Protein AF-A0A367IZU3-F1 (afdb_monomer)

Structure (mmCIF, N/CA/C/O backbone):
data_AF-A0A367IZU3-F1
#
_entry.id   AF-A0A367IZU3-F1
#
loop_
_atom_site.group_PDB
_atom_site.id
_atom_site.type_symbol
_atom_site.label_atom_id
_atom_site.label_alt_id
_atom_site.label_comp_id
_atom_site.label_asym_id
_atom_site.label_entity_id
_atom_site.label_seq_id
_atom_site.pdbx_PDB_ins_code
_atom_site.Cartn_x
_atom_site.Cartn_y
_atom_site.Cartn_z
_atom_site.occupancy
_atom_site.B_iso_or_equiv
_atom_site.auth_seq_id
_atom_site.auth_comp_id
_atom_site.auth_asym_id
_atom_site.auth_atom_id
_atom_site.pdbx_PDB_model_num
ATOM 1 N N . CYS A 1 1 ? 0.702 -9.932 3.580 1.00 97.69 1 CYS A N 1
ATOM 2 C CA . CYS A 1 1 ? 1.436 -9.017 2.672 1.00 97.69 1 CYS A CA 1
ATOM 3 C C . CYS A 1 1 ? 2.549 -9.773 1.962 1.00 97.69 1 CYS A C 1
ATOM 5 O O . CYS A 1 1 ? 3.303 -10.457 2.642 1.00 97.69 1 CYS A O 1
ATOM 7 N N . CYS A 1 2 ? 2.662 -9.664 0.637 1.00 98.38 2 CYS A N 1
ATOM 8 C CA . CYS A 1 2 ? 3.786 -10.222 -0.121 1.00 98.38 2 CYS A CA 1
ATOM 9 C C . CYS A 1 2 ? 4.774 -9.103 -0.460 1.00 98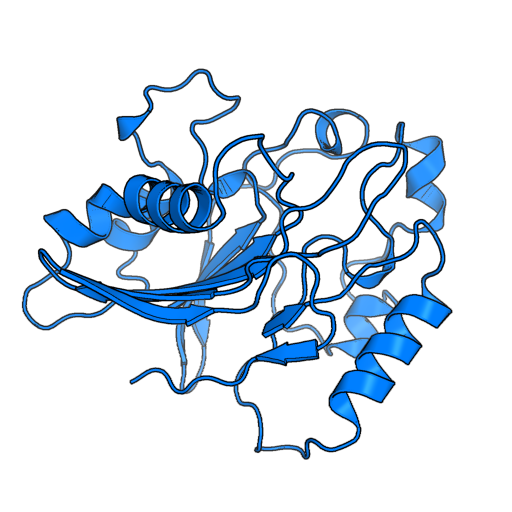.38 2 CYS A C 1
ATOM 11 O O . CYS A 1 2 ? 4.580 -8.361 -1.419 1.00 98.38 2 CYS A O 1
ATOM 13 N N . GLN A 1 3 ? 5.827 -8.964 0.339 1.00 98.75 3 GLN A N 1
ATOM 14 C CA . GLN A 1 3 ? 6.877 -7.980 0.103 1.00 98.75 3 GLN A CA 1
ATOM 15 C C . GLN A 1 3 ? 7.937 -8.577 -0.815 1.00 98.75 3 GLN A C 1
ATOM 17 O O . GLN A 1 3 ? 8.490 -9.634 -0.526 1.00 98.75 3 GLN A O 1
ATOM 22 N N . PHE A 1 4 ? 8.260 -7.884 -1.899 1.00 98.75 4 PHE A N 1
ATOM 23 C CA . PHE A 1 4 ? 9.324 -8.291 -2.810 1.00 98.75 4 PHE A CA 1
ATOM 24 C C . PHE A 1 4 ? 9.913 -7.081 -3.537 1.00 98.75 4 PHE A C 1
ATOM 26 O O . PHE A 1 4 ? 9.506 -5.941 -3.297 1.00 98.75 4 PHE A O 1
ATOM 33 N N . ASP A 1 5 ? 10.899 -7.338 -4.391 1.00 98.38 5 ASP A N 1
ATOM 34 C CA . ASP A 1 5 ? 11.604 -6.349 -5.208 1.00 98.38 5 ASP A CA 1
ATOM 35 C C . ASP A 1 5 ? 11.235 -6.517 -6.696 1.00 98.38 5 ASP A C 1
ATOM 37 O O . ASP A 1 5 ? 11.941 -7.228 -7.423 1.00 98.38 5 ASP A O 1
ATOM 41 N N . PRO A 1 6 ? 10.123 -5.900 -7.156 1.00 98.31 6 PRO A N 1
ATOM 42 C CA . PRO A 1 6 ? 9.749 -5.888 -8.565 1.00 98.31 6 PRO A CA 1
ATOM 43 C C . PRO A 1 6 ? 10.880 -5.367 -9.449 1.00 98.31 6 PRO A C 1
ATOM 45 O O . PRO A 1 6 ? 11.484 -4.331 -9.171 1.00 98.31 6 PRO A O 1
ATOM 48 N N . LYS A 1 7 ? 11.147 -6.034 -10.567 1.00 98.38 7 LYS A N 1
ATOM 49 C CA . LYS A 1 7 ? 12.104 -5.545 -11.563 1.00 98.38 7 LYS A CA 1
ATOM 50 C C . LYS A 1 7 ? 11.387 -4.761 -12.648 1.00 98.38 7 LYS A C 1
ATOM 52 O O . LYS A 1 7 ? 10.451 -5.269 -13.261 1.00 98.38 7 LYS A O 1
ATOM 57 N N . LEU A 1 8 ? 11.842 -3.527 -12.874 1.00 98.25 8 LEU A N 1
ATOM 58 C CA . LEU A 1 8 ? 11.255 -2.601 -13.840 1.00 98.25 8 LEU A CA 1
ATOM 59 C C . LEU A 1 8 ? 11.092 -3.255 -15.220 1.00 98.25 8 LEU A C 1
ATOM 61 O O . LEU A 1 8 ? 12.068 -3.699 -15.823 1.00 98.25 8 LEU A O 1
ATOM 65 N N . GLY A 1 9 ? 9.852 -3.311 -15.699 1.00 97.75 9 GLY A N 1
ATOM 66 C CA . GLY A 1 9 ? 9.450 -3.886 -16.980 1.00 97.75 9 GLY A CA 1
ATOM 67 C C . GLY A 1 9 ? 9.465 -5.417 -17.068 1.00 97.75 9 GLY A C 1
ATOM 68 O O . GLY A 1 9 ? 9.048 -5.966 -18.085 1.00 97.75 9 GLY A O 1
ATOM 69 N N . ALA A 1 10 ? 9.901 -6.134 -16.029 1.00 97.88 10 ALA A N 1
ATOM 70 C CA . ALA A 1 10 ? 10.020 -7.594 -16.041 1.00 97.88 10 ALA A CA 1
ATOM 71 C C . ALA A 1 10 ? 8.723 -8.291 -15.588 1.00 97.88 10 ALA A C 1
ATOM 73 O O . ALA A 1 10 ? 8.740 -9.090 -14.652 1.00 97.88 10 ALA A O 1
ATOM 74 N N . VAL A 1 11 ? 7.602 -7.974 -16.245 1.00 97.25 11 VAL A N 1
ATOM 75 C CA . VAL A 1 11 ? 6.244 -8.372 -15.822 1.00 97.25 11 VAL A CA 1
ATOM 76 C C . VAL A 1 11 ? 6.114 -9.867 -15.556 1.00 97.25 11 VAL A C 1
ATOM 78 O O . VAL A 1 11 ? 5.777 -10.260 -14.441 1.00 97.25 11 VAL A O 1
ATOM 81 N N . GLU A 1 12 ? 6.457 -10.702 -16.535 1.00 97.00 12 GLU A N 1
ATOM 82 C CA . GLU A 1 12 ? 6.337 -12.159 -16.410 1.00 97.00 12 GLU A CA 1
ATOM 83 C C . GLU A 1 12 ? 7.185 -12.712 -15.255 1.00 97.00 12 GLU A C 1
ATOM 85 O O . GLU A 1 12 ? 6.705 -13.517 -14.459 1.00 97.00 12 GLU A O 1
ATOM 90 N N . SER A 1 13 ? 8.424 -12.234 -15.111 1.00 98.12 13 SER A N 1
ATOM 91 C CA . SER A 1 13 ? 9.324 -12.665 -14.035 1.00 98.12 13 SER A CA 1
ATOM 92 C C . SER A 1 13 ? 8.841 -12.218 -12.654 1.00 98.12 13 SER A C 1
ATOM 94 O O . SER A 1 13 ? 8.989 -12.962 -11.687 1.00 98.12 13 SER A O 1
ATOM 96 N N . ASN A 1 14 ? 8.260 -11.021 -12.546 1.00 98.50 14 ASN A N 1
ATOM 97 C CA . ASN A 1 14 ? 7.704 -10.519 -11.290 1.00 98.50 14 ASN A CA 1
ATOM 98 C C . ASN A 1 14 ? 6.466 -11.325 -10.874 1.00 98.50 14 ASN A C 1
ATOM 100 O O . ASN A 1 14 ? 6.337 -11.676 -9.704 1.00 98.50 14 ASN A O 1
ATOM 104 N N . MET A 1 15 ? 5.585 -11.657 -11.824 1.00 97.81 15 MET A N 1
ATOM 105 C CA . MET A 1 15 ? 4.423 -12.516 -11.568 1.00 97.81 15 MET A CA 1
ATOM 106 C C . MET A 1 15 ? 4.855 -13.922 -11.145 1.00 97.81 15 MET A C 1
ATOM 108 O O . MET A 1 15 ? 4.402 -14.413 -10.116 1.00 97.81 15 MET A O 1
ATOM 112 N N . ALA A 1 16 ? 5.806 -14.524 -11.866 1.00 98.00 16 ALA A N 1
ATOM 113 C CA . ALA A 1 16 ? 6.337 -15.844 -11.532 1.00 98.00 16 ALA A CA 1
ATOM 114 C C . ALA A 1 16 ? 6.992 -15.887 -10.140 1.00 98.00 16 ALA A C 1
ATOM 116 O O . ALA A 1 16 ? 6.881 -16.890 -9.438 1.00 98.00 16 ALA A O 1
ATOM 117 N N . LEU A 1 17 ? 7.653 -14.803 -9.717 1.00 98.44 17 LEU A N 1
ATOM 118 C CA . LEU A 1 17 ? 8.194 -14.697 -8.362 1.00 98.44 17 LEU A CA 1
ATOM 119 C C . LEU A 1 17 ? 7.081 -14.703 -7.310 1.00 98.44 17 LEU A C 1
ATOM 121 O O . LEU A 1 17 ? 7.204 -15.396 -6.305 1.00 98.44 17 LEU A O 1
ATOM 125 N N . VAL A 1 18 ? 6.001 -13.949 -7.525 1.00 98.00 18 VAL A N 1
ATOM 126 C CA . VAL A 1 18 ? 4.864 -13.939 -6.594 1.00 98.00 18 VAL A CA 1
ATOM 127 C C . VAL A 1 18 ? 4.184 -15.307 -6.550 1.00 98.00 18 VAL A C 1
ATOM 129 O O . VAL A 1 18 ? 3.886 -15.789 -5.461 1.00 98.00 18 VAL A O 1
ATOM 132 N N . ASP A 1 19 ? 4.020 -15.972 -7.693 1.00 97.06 19 ASP A N 1
ATOM 133 C CA . ASP A 1 19 ? 3.497 -17.340 -7.744 1.00 97.06 19 ASP A CA 1
ATOM 134 C C . ASP A 1 19 ? 4.389 -18.318 -6.953 1.00 97.06 19 ASP A C 1
ATOM 136 O O . ASP A 1 19 ? 3.878 -19.138 -6.190 1.00 97.06 19 ASP A O 1
ATOM 140 N N . ASP A 1 20 ? 5.721 -18.208 -7.061 1.00 98.25 20 ASP A N 1
ATOM 141 C CA . ASP A 1 20 ? 6.653 -19.046 -6.292 1.00 98.25 20 ASP A CA 1
ATOM 142 C C . ASP A 1 20 ? 6.604 -18.753 -4.785 1.00 98.25 20 ASP A C 1
ATOM 144 O O . ASP A 1 20 ? 6.626 -19.682 -3.978 1.00 98.25 20 ASP A O 1
ATOM 148 N N . LEU A 1 21 ? 6.479 -17.481 -4.393 1.00 97.69 21 LEU A N 1
ATOM 149 C CA . LEU A 1 21 ? 6.319 -17.078 -2.991 1.00 97.69 21 LEU A CA 1
ATOM 150 C C . LEU A 1 21 ? 5.003 -17.577 -2.383 1.00 97.69 21 LEU A C 1
ATOM 152 O O . LEU A 1 21 ? 4.915 -17.752 -1.166 1.00 97.69 21 LEU A O 1
ATOM 156 N N . LEU A 1 22 ? 3.987 -17.802 -3.218 1.00 96.81 22 LEU A N 1
ATOM 157 C CA . LEU A 1 22 ? 2.661 -18.244 -2.801 1.00 96.81 22 LEU A CA 1
ATOM 158 C C . LEU A 1 22 ? 2.427 -19.753 -2.969 1.00 96.81 22 LEU A C 1
ATOM 160 O O . LEU A 1 22 ? 1.381 -20.241 -2.549 1.00 96.81 22 LEU A O 1
ATOM 164 N N . LYS A 1 23 ? 3.379 -20.505 -3.537 1.00 96.69 23 LYS A N 1
ATOM 165 C CA . LYS A 1 23 ? 3.192 -21.915 -3.940 1.00 96.69 23 LYS A CA 1
ATOM 166 C C . LYS A 1 23 ? 2.769 -22.863 -2.816 1.00 96.69 23 LYS A C 1
ATOM 168 O O . LYS A 1 23 ? 2.123 -23.875 -3.082 1.00 96.69 23 LYS A O 1
ATOM 173 N N . ASP A 1 24 ? 3.153 -22.547 -1.582 1.00 95.31 24 ASP A N 1
ATOM 174 C CA . ASP A 1 24 ? 2.875 -23.379 -0.410 1.00 95.31 24 ASP A CA 1
ATOM 175 C C . ASP A 1 24 ? 1.507 -23.066 0.225 1.00 95.31 24 ASP A C 1
ATOM 177 O O . ASP A 1 24 ? 1.030 -23.839 1.058 1.00 95.31 24 ASP A O 1
ATOM 181 N N . TYR A 1 25 ? 0.849 -21.978 -0.194 1.00 94.94 25 TYR A N 1
ATOM 182 C CA . TYR A 1 25 ? -0.472 -21.578 0.286 1.00 94.94 25 TYR A CA 1
ATOM 183 C C . TYR A 1 25 ? -1.579 -22.128 -0.610 1.00 94.94 25 TYR A C 1
ATOM 185 O O . TYR A 1 25 ? -1.497 -22.137 -1.840 1.00 94.94 25 TYR A O 1
ATOM 193 N N . LYS A 1 26 ? -2.664 -22.568 0.017 1.00 92.56 26 LYS A N 1
ATOM 194 C CA . LYS A 1 26 ? -3.832 -23.151 -0.641 1.00 92.56 26 LYS A CA 1
ATOM 195 C C . LYS A 1 26 ? -5.030 -22.2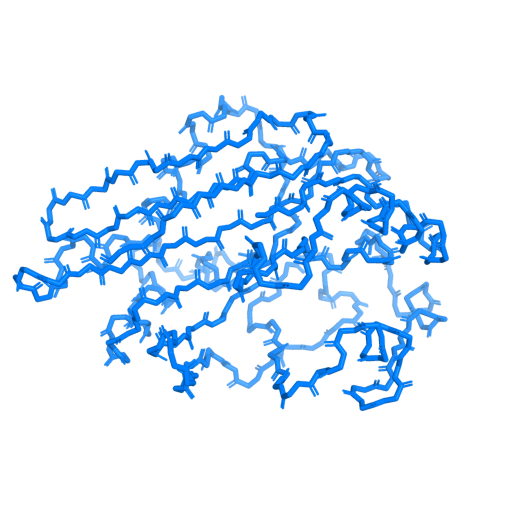03 -0.562 1.00 92.56 26 LYS A C 1
ATOM 197 O O . LYS A 1 26 ? -5.088 -21.337 0.313 1.00 92.56 26 LYS A O 1
ATOM 202 N N . PRO A 1 27 ? -6.034 -22.364 -1.446 1.00 86.81 27 PRO A N 1
ATOM 203 C CA . PRO A 1 27 ? -7.284 -21.624 -1.329 1.00 86.81 27 PRO A CA 1
ATOM 204 C C . PRO A 1 27 ? -7.900 -21.787 0.067 1.00 86.81 27 PRO A C 1
ATOM 206 O O . PRO A 1 27 ? -8.169 -22.906 0.499 1.00 86.81 27 PRO A O 1
ATOM 209 N N . GLY A 1 28 ? -8.135 -20.664 0.748 1.00 87.00 28 GLY A N 1
ATOM 210 C CA . GLY A 1 28 ? -8.645 -20.625 2.121 1.00 87.00 28 GLY A CA 1
ATOM 211 C C . GLY A 1 28 ? -7.584 -20.357 3.191 1.00 87.00 28 GLY A C 1
ATOM 212 O O . GLY A 1 28 ? -7.962 -19.889 4.260 1.00 87.00 28 GLY A O 1
ATOM 213 N N . ASP A 1 29 ? -6.293 -20.561 2.900 1.00 92.12 29 ASP A N 1
ATOM 214 C CA . ASP A 1 29 ? -5.206 -20.248 3.845 1.00 92.12 29 ASP A CA 1
ATOM 215 C C . ASP A 1 29 ? -5.028 -18.733 4.020 1.00 92.12 29 ASP A C 1
ATOM 217 O O . ASP A 1 29 ? -4.638 -18.263 5.083 1.00 92.12 29 ASP A O 1
ATOM 221 N N . ILE A 1 30 ? -5.326 -17.962 2.968 1.00 92.12 30 ILE A N 1
ATOM 222 C CA . ILE A 1 30 ? -5.245 -16.501 2.956 1.00 92.12 30 ILE A CA 1
ATOM 223 C C . ILE A 1 30 ? -6.607 -15.937 2.554 1.00 92.12 30 ILE A C 1
ATOM 225 O O . ILE A 1 30 ? -7.113 -16.223 1.467 1.00 92.12 30 ILE A O 1
ATOM 229 N N . GLN A 1 31 ? -7.189 -15.107 3.420 1.00 91.31 31 GLN A N 1
ATOM 230 C CA . GLN A 1 31 ? -8.438 -14.392 3.132 1.00 91.31 31 GLN A CA 1
ATOM 231 C C . GLN A 1 31 ? -8.197 -13.140 2.282 1.00 91.31 31 GLN A C 1
ATOM 233 O O . GLN A 1 31 ? -8.996 -12.830 1.401 1.00 91.31 31 GLN A O 1
ATOM 238 N N . VAL A 1 32 ? -7.089 -12.433 2.533 1.00 93.56 32 VAL A N 1
ATOM 239 C CA . VAL A 1 32 ? -6.692 -11.219 1.810 1.00 93.56 32 VAL A CA 1
ATOM 240 C C . VAL A 1 32 ? -5.197 -11.265 1.509 1.00 93.56 32 VAL A C 1
ATOM 242 O O . VAL A 1 32 ? -4.366 -11.290 2.415 1.00 93.56 32 VAL A O 1
ATOM 245 N N . LEU A 1 33 ? -4.848 -11.233 0.223 1.00 95.50 33 LEU A N 1
ATOM 246 C CA . LEU A 1 33 ? -3.478 -11.036 -0.239 1.00 95.50 33 LEU A CA 1
ATOM 247 C C . LEU A 1 33 ? -3.298 -9.576 -0.656 1.00 95.50 33 LEU A C 1
ATOM 249 O O . LEU A 1 33 ? -4.018 -9.078 -1.516 1.00 95.50 33 LEU A O 1
ATOM 253 N N . VAL A 1 34 ? -2.299 -8.913 -0.078 1.00 97.69 34 VAL A N 1
ATOM 254 C CA . VAL A 1 34 ? -1.905 -7.551 -0.455 1.00 97.69 34 VAL A CA 1
ATOM 255 C C . VAL A 1 34 ? -0.524 -7.606 -1.097 1.00 97.69 34 VAL A C 1
ATOM 257 O O . VAL A 1 34 ? 0.389 -8.209 -0.519 1.00 97.69 34 VAL A O 1
ATOM 260 N N . LEU A 1 35 ? -0.400 -6.998 -2.278 1.00 98.44 35 LEU A N 1
ATOM 261 C CA . LEU A 1 35 ? 0.849 -6.812 -3.017 1.00 98.44 35 LEU A CA 1
ATOM 262 C C . LEU A 1 35 ? 1.284 -5.333 -2.970 1.00 98.44 35 LEU A C 1
ATOM 264 O O . LEU A 1 35 ? 0.460 -4.468 -2.671 1.00 98.44 35 LEU A O 1
ATOM 268 N N . PRO A 1 36 ? 2.555 -5.016 -3.267 1.00 98.62 36 PRO A N 1
ATOM 269 C CA . PRO A 1 36 ? 3.028 -3.641 -3.329 1.00 98.62 36 PRO A CA 1
ATOM 270 C C . PRO A 1 36 ? 2.397 -2.826 -4.459 1.00 98.62 36 PRO A C 1
ATOM 272 O O . PRO A 1 36 ? 1.813 -3.359 -5.403 1.00 98.62 36 PRO A O 1
ATOM 275 N N . GLU A 1 37 ? 2.571 -1.509 -4.393 1.00 98.62 37 GLU A N 1
ATOM 276 C CA . GLU A 1 37 ? 2.251 -0.627 -5.515 1.00 98.62 37 GLU A CA 1
ATOM 277 C C . GLU A 1 37 ? 3.085 -1.016 -6.742 1.00 98.62 37 GLU A C 1
ATOM 279 O O . GLU A 1 37 ? 4.298 -1.221 -6.641 1.00 98.62 37 GLU A O 1
ATOM 284 N N . MET A 1 38 ? 2.425 -1.114 -7.902 1.00 97.75 38 MET A N 1
ATOM 285 C CA . MET A 1 38 ? 3.061 -1.478 -9.174 1.00 97.75 38 MET A CA 1
ATOM 286 C C . MET A 1 38 ? 3.843 -2.808 -9.100 1.00 97.75 38 MET A C 1
ATOM 288 O O . MET A 1 38 ? 4.931 -2.954 -9.665 1.00 97.75 38 MET A O 1
ATOM 292 N N . ALA A 1 39 ? 3.266 -3.790 -8.394 1.00 97.94 39 ALA A N 1
ATOM 293 C CA . ALA A 1 39 ? 3.876 -5.079 -8.062 1.00 97.94 39 ALA A CA 1
ATOM 294 C C . ALA A 1 39 ? 4.517 -5.805 -9.255 1.00 97.94 39 ALA A C 1
ATOM 296 O O . ALA A 1 39 ? 5.584 -6.396 -9.115 1.00 97.94 39 ALA A O 1
ATOM 297 N N . PHE A 1 40 ? 3.897 -5.764 -10.434 1.00 98.06 40 PHE A N 1
ATOM 298 C CA . PHE A 1 40 ? 4.384 -6.530 -11.582 1.00 98.06 40 PHE A CA 1
ATOM 299 C C . PHE A 1 40 ? 5.199 -5.710 -12.578 1.00 98.06 40 PHE A C 1
ATOM 301 O O . PHE A 1 40 ? 5.950 -6.282 -13.356 1.00 98.06 40 PHE A O 1
ATOM 308 N N . THR A 1 41 ? 5.159 -4.385 -12.534 1.00 98.19 41 THR A N 1
ATOM 309 C CA . THR A 1 41 ? 5.818 -3.545 -13.545 1.00 98.19 41 THR A CA 1
ATOM 310 C C . THR A 1 41 ? 7.111 -2.901 -13.058 1.00 98.19 41 THR A C 1
ATOM 312 O O . THR A 1 41 ? 7.907 -2.468 -13.886 1.00 98.19 41 THR A O 1
ATOM 315 N N . GLY A 1 42 ? 7.329 -2.795 -11.743 1.00 97.62 42 GLY A N 1
ATOM 316 C CA . GLY A 1 42 ? 8.247 -1.792 -11.189 1.00 97.62 42 GLY A CA 1
ATOM 317 C C . GLY A 1 42 ? 7.633 -0.388 -11.244 1.00 97.62 42 GLY A C 1
ATOM 318 O O . GLY A 1 42 ? 6.504 -0.231 -11.702 1.00 97.62 42 GLY A O 1
ATOM 319 N N . TYR A 1 43 ? 8.334 0.632 -10.746 1.00 98.25 43 TYR A N 1
ATOM 320 C CA . TYR A 1 43 ? 7.709 1.907 -10.357 1.00 98.25 43 TYR A CA 1
ATOM 321 C C . TYR A 1 43 ? 8.330 3.156 -11.003 1.00 98.25 43 TYR A 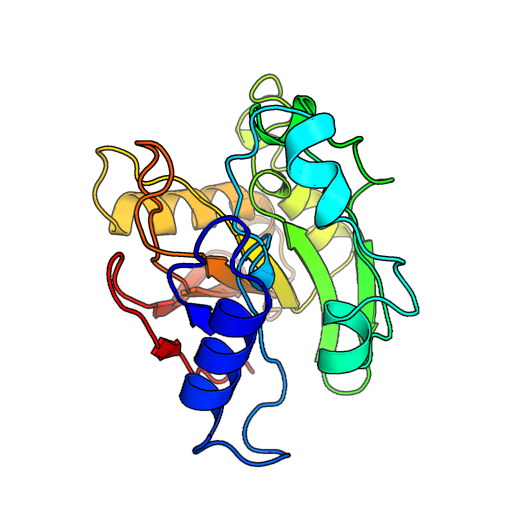C 1
ATOM 323 O O . TYR A 1 43 ? 7.619 4.036 -11.479 1.00 98.25 43 TYR A O 1
ATOM 331 N N . VAL A 1 44 ? 9.657 3.259 -11.036 1.00 97.69 44 VAL A N 1
ATOM 332 C CA . VAL A 1 44 ? 10.426 4.460 -11.388 1.00 97.69 44 VAL A CA 1
ATOM 333 C C . VAL A 1 44 ? 10.501 4.639 -12.911 1.00 97.69 44 VAL A C 1
ATOM 335 O O . VAL A 1 44 ? 11.580 4.606 -13.506 1.00 97.69 44 VAL A O 1
ATOM 338 N N . PHE A 1 45 ? 9.355 4.831 -13.564 1.00 98.00 45 PHE A N 1
ATOM 339 C CA . PHE A 1 45 ? 9.261 5.228 -14.972 1.00 98.00 45 PHE A CA 1
ATOM 340 C C . PHE A 1 45 ? 9.552 6.727 -15.132 1.00 98.00 45 PHE A C 1
ATOM 342 O O . PHE A 1 45 ? 9.088 7.552 -14.347 1.00 98.00 45 PHE A O 1
ATOM 349 N N . ASN A 1 46 ? 10.316 7.110 -16.161 1.00 95.62 46 ASN A N 1
ATOM 350 C CA . ASN A 1 46 ? 10.692 8.517 -16.362 1.00 95.62 46 ASN A CA 1
ATOM 351 C C . ASN A 1 46 ? 9.601 9.358 -17.038 1.00 95.62 46 ASN A C 1
ATOM 353 O O . ASN A 1 46 ? 9.710 10.583 -17.053 1.00 95.62 46 ASN A O 1
ATOM 357 N N . GLY A 1 47 ? 8.575 8.723 -17.601 1.00 96.00 47 GLY A N 1
ATOM 358 C CA . GLY A 1 47 ? 7.477 9.399 -18.278 1.00 96.00 47 GLY A CA 1
ATOM 359 C C . GLY A 1 47 ? 6.599 8.439 -19.070 1.00 96.00 47 GLY A C 1
ATOM 360 O O . GLY A 1 47 ? 6.828 7.227 -19.086 1.00 96.00 47 GLY A O 1
ATOM 361 N N . ILE A 1 48 ? 5.601 9.011 -19.744 1.00 96.69 48 ILE A N 1
ATOM 362 C CA . ILE A 1 48 ? 4.526 8.259 -20.399 1.00 96.69 48 ILE A CA 1
ATOM 363 C C . ILE A 1 48 ? 5.026 7.221 -21.415 1.00 96.69 48 ILE A C 1
ATOM 365 O O . ILE A 1 48 ? 4.522 6.104 -21.434 1.00 96.69 48 ILE A O 1
ATOM 369 N N . GLU A 1 49 ? 6.053 7.537 -22.210 1.00 97.38 49 GLU A N 1
ATOM 370 C CA . GLU A 1 49 ? 6.570 6.615 -23.234 1.00 97.38 49 GLU A CA 1
ATOM 371 C C . GLU A 1 49 ? 7.218 5.360 -22.635 1.00 97.38 49 GLU A C 1
ATOM 373 O O . GLU A 1 49 ? 7.177 4.299 -23.253 1.00 97.38 49 GLU A O 1
ATOM 378 N N . GLU A 1 50 ? 7.786 5.451 -21.426 1.00 97.44 50 GLU A N 1
ATOM 379 C CA . GLU A 1 50 ? 8.390 4.291 -20.767 1.00 97.44 50 GLU A CA 1
ATOM 380 C C . GLU A 1 50 ? 7.344 3.376 -20.125 1.00 97.44 50 GLU A C 1
ATOM 382 O O . GLU A 1 50 ? 7.524 2.162 -20.157 1.00 97.44 50 GLU A O 1
ATOM 387 N N . ILE A 1 51 ? 6.270 3.926 -19.544 1.00 97.50 51 ILE A N 1
ATOM 388 C CA . ILE A 1 51 ? 5.229 3.107 -18.903 1.00 97.50 51 ILE A CA 1
ATOM 389 C C . ILE A 1 51 ? 4.238 2.526 -19.916 1.00 97.50 51 ILE A C 1
ATOM 391 O O . ILE A 1 51 ? 3.669 1.466 -19.678 1.00 97.50 51 ILE A O 1
ATOM 395 N N . LYS A 1 52 ? 4.038 3.196 -21.058 1.00 97.38 52 LYS A N 1
ATOM 396 C CA . LYS A 1 52 ? 3.024 2.855 -22.068 1.00 97.38 52 LYS A CA 1
ATOM 397 C C . LYS A 1 52 ? 2.977 1.371 -22.467 1.00 97.38 52 LYS A C 1
ATOM 399 O O . LYS A 1 52 ? 1.863 0.868 -22.595 1.00 97.38 52 LYS A O 1
ATOM 404 N N . PRO A 1 53 ? 4.103 0.646 -22.636 1.00 97.38 53 PRO A N 1
ATOM 405 C CA . PRO A 1 53 ? 4.073 -0.786 -22.950 1.00 97.38 53 PRO A CA 1
ATOM 406 C C . PRO A 1 53 ? 3.509 -1.678 -21.834 1.00 97.38 53 PRO A C 1
ATOM 408 O O . PRO A 1 53 ? 3.156 -2.820 -22.104 1.00 97.38 53 PRO A O 1
ATOM 411 N N . TYR A 1 54 ? 3.450 -1.175 -20.601 1.00 97.00 54 TYR A N 1
ATOM 412 C CA . TYR A 1 54 ? 3.034 -1.904 -19.400 1.00 97.00 54 TYR A CA 1
ATOM 413 C C . TYR A 1 54 ? 1.655 -1.474 -18.886 1.00 97.00 54 TYR A C 1
ATOM 415 O O . TYR A 1 54 ? 1.202 -1.979 -17.864 1.00 97.00 54 TYR A O 1
ATOM 423 N N . LEU A 1 55 ? 0.995 -0.528 -19.563 1.00 96.00 55 LEU A N 1
ATOM 424 C CA . LEU A 1 55 ? -0.372 -0.144 -19.229 1.00 96.00 55 LEU A CA 1
ATOM 425 C C . LEU A 1 55 ? -1.326 -1.285 -19.574 1.00 96.00 55 LEU A C 1
ATOM 427 O O . LEU A 1 55 ? -1.248 -1.887 -20.646 1.00 96.00 55 LEU A O 1
ATOM 431 N N . GLU A 1 56 ? -2.260 -1.539 -18.670 1.00 94.00 56 GLU A N 1
ATOM 432 C CA . GLU A 1 56 ? -3.233 -2.609 -18.803 1.00 94.00 56 GLU A CA 1
ATOM 433 C C . GLU A 1 56 ? -4.656 -2.053 -18.880 1.00 94.00 56 GLU A C 1
ATOM 435 O O . GLU A 1 56 ? -4.985 -1.037 -18.264 1.00 94.00 56 GLU A O 1
ATOM 440 N N . ASP A 1 57 ? -5.526 -2.752 -19.610 1.00 90.81 57 ASP A N 1
ATOM 441 C CA . ASP A 1 57 ? -6.965 -2.539 -19.486 1.00 90.81 57 ASP A CA 1
ATOM 442 C C . ASP A 1 57 ? -7.436 -3.010 -18.101 1.00 90.81 57 ASP A C 1
ATOM 444 O O . ASP A 1 57 ? -7.106 -4.115 -17.664 1.00 90.81 57 ASP A O 1
ATOM 448 N N . SER A 1 58 ? -8.245 -2.194 -17.423 1.00 88.00 58 SER A N 1
ATOM 449 C CA . SER A 1 58 ? -8.693 -2.461 -16.050 1.00 88.00 58 SER A CA 1
ATOM 450 C C . SER A 1 58 ? -9.646 -3.654 -15.910 1.00 88.00 58 SER A C 1
ATOM 452 O O . SER A 1 58 ? -10.001 -4.019 -14.791 1.00 88.00 58 SER A O 1
ATOM 454 N N . LYS A 1 59 ? -10.056 -4.283 -17.017 1.00 87.44 59 LYS A N 1
ATOM 455 C CA . LYS A 1 59 ? -10.947 -5.450 -17.041 1.00 87.44 59 LYS A CA 1
ATOM 456 C C . LYS A 1 59 ? -10.302 -6.690 -17.648 1.00 87.44 59 LYS A C 1
ATOM 458 O O . LYS A 1 59 ? -10.713 -7.792 -17.300 1.00 87.44 59 LYS A O 1
ATOM 463 N N . THR A 1 60 ? -9.340 -6.537 -18.558 1.00 8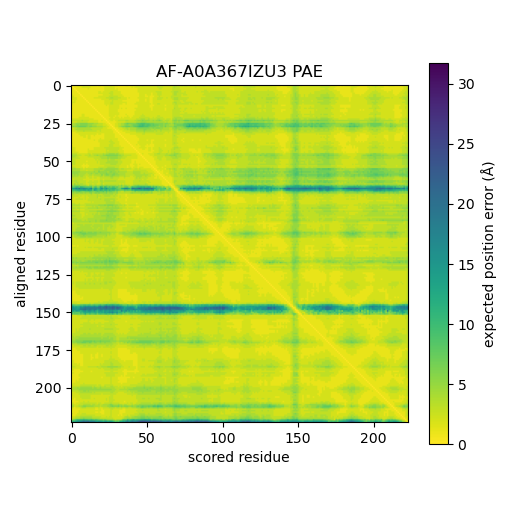9.56 60 THR A N 1
ATOM 464 C CA . THR A 1 60 ? -8.756 -7.672 -19.299 1.00 89.56 60 THR A CA 1
ATOM 465 C C . THR A 1 60 ? -7.235 -7.771 -19.221 1.00 89.56 60 THR A C 1
ATOM 467 O O . THR A 1 60 ? -6.655 -8.649 -19.861 1.00 89.56 60 THR A O 1
ATOM 470 N N . GLY A 1 61 ? -6.580 -6.875 -18.483 1.00 91.31 61 GLY A N 1
ATOM 471 C CA . GLY A 1 61 ? -5.132 -6.864 -18.293 1.00 91.31 61 GLY A CA 1
ATOM 472 C C . GLY A 1 61 ? -4.561 -8.148 -17.674 1.00 91.31 61 GLY A C 1
ATOM 473 O O . GLY A 1 61 ? -5.278 -8.851 -16.957 1.00 91.31 61 GLY A O 1
ATOM 474 N N . PRO A 1 62 ? -3.279 -8.478 -17.916 1.00 91.50 62 PRO A N 1
ATOM 475 C CA . PRO A 1 62 ? -2.589 -9.582 -17.246 1.00 91.50 62 PRO A CA 1
ATOM 476 C C . PRO A 1 62 ? -2.757 -9.596 -15.720 1.00 91.50 62 PRO A C 1
ATOM 478 O O . PRO A 1 62 ? -3.105 -10.638 -15.162 1.00 91.50 62 PRO A O 1
ATOM 481 N N . THR A 1 63 ? -2.598 -8.450 -15.054 1.00 92.25 63 THR A N 1
ATOM 482 C CA . THR A 1 63 ? -2.770 -8.308 -13.601 1.00 92.25 63 THR A CA 1
ATOM 483 C C . THR A 1 63 ? -4.211 -8.592 -13.185 1.00 92.25 63 THR A C 1
ATOM 485 O O . THR A 1 63 ? -4.455 -9.285 -12.198 1.00 92.25 63 THR A O 1
ATOM 488 N N . VAL A 1 64 ? -5.177 -8.103 -13.966 1.00 89.38 64 VAL A N 1
ATOM 489 C CA . VAL A 1 64 ? -6.612 -8.317 -13.726 1.00 89.38 64 VAL A CA 1
ATOM 490 C C . VAL A 1 64 ? -6.995 -9.785 -13.892 1.00 89.38 64 VAL A C 1
ATOM 492 O O . VAL A 1 64 ? -7.746 -10.328 -13.084 1.00 89.38 64 VAL A O 1
ATOM 495 N N . ASN A 1 65 ? -6.456 -10.455 -14.909 1.00 90.38 65 ASN A N 1
ATOM 496 C CA . ASN A 1 65 ? -6.689 -11.881 -15.129 1.00 90.38 65 ASN A CA 1
ATOM 497 C C . ASN A 1 65 ? -6.055 -12.734 -14.024 1.00 90.38 65 ASN A C 1
ATOM 499 O O . ASN A 1 65 ? -6.654 -13.724 -13.602 1.00 90.38 65 ASN A O 1
ATOM 503 N N . TRP A 1 66 ? -4.872 -12.339 -13.542 1.00 91.25 66 TRP A N 1
ATOM 504 C CA . TRP A 1 66 ? -4.190 -13.001 -12.432 1.00 91.25 66 TRP A CA 1
ATOM 505 C C . TRP A 1 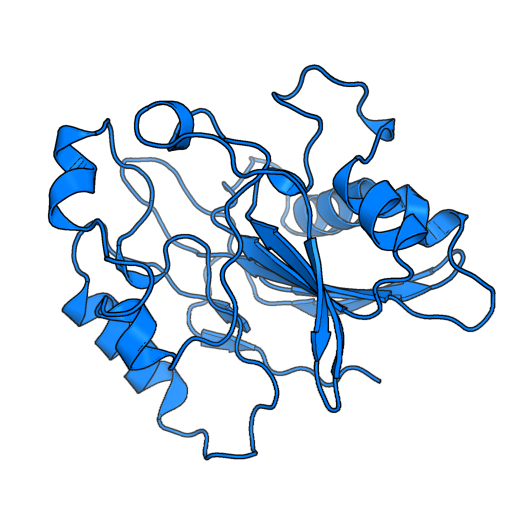66 ? -4.990 -12.887 -11.125 1.00 91.25 66 TRP A C 1
ATOM 507 O O . TRP A 1 66 ? -5.182 -13.886 -10.434 1.00 91.25 66 TRP A O 1
ATOM 517 N N . SER A 1 67 ? -5.537 -11.704 -10.819 1.00 85.75 67 SER A N 1
ATOM 518 C CA . SER A 1 67 ? -6.268 -11.444 -9.567 1.00 85.75 67 SER A CA 1
ATOM 519 C C . SER A 1 67 ? -7.776 -11.730 -9.619 1.00 85.75 67 SER A C 1
ATOM 521 O O . SER A 1 67 ? -8.407 -11.853 -8.570 1.00 85.75 67 SER A O 1
ATOM 523 N N . LYS A 1 68 ? -8.371 -11.846 -10.815 1.00 77.25 68 LYS A N 1
ATOM 524 C CA . LYS A 1 68 ? -9.829 -11.938 -11.046 1.00 77.25 68 LYS A CA 1
ATOM 525 C C . LYS A 1 68 ? -10.602 -10.757 -10.436 1.00 77.25 68 LYS A C 1
ATOM 527 O O . LYS A 1 68 ? -11.610 -10.950 -9.749 1.00 77.25 68 LYS A O 1
ATOM 532 N N . THR A 1 69 ? -10.103 -9.545 -10.690 1.00 72.62 69 THR A N 1
ATOM 533 C CA . THR A 1 69 ? -10.562 -8.263 -10.126 1.00 72.62 69 THR A CA 1
ATOM 534 C C . THR A 1 69 ? -12.084 -8.133 -10.001 1.00 72.62 69 THR A C 1
ATOM 536 O O . THR A 1 69 ? -12.824 -8.417 -10.941 1.00 72.62 69 THR A O 1
ATOM 539 N N . GLN A 1 70 ? -12.539 -7.635 -8.848 1.00 71.81 70 GLN A N 1
ATOM 540 C CA . GLN A 1 70 ? -13.935 -7.242 -8.602 1.00 71.81 70 GLN A CA 1
ATOM 541 C C . GLN A 1 70 ? -14.106 -5.717 -8.531 1.00 71.81 70 GLN A C 1
ATOM 543 O O . GLN A 1 70 ? -15.101 -5.192 -9.014 1.00 71.81 70 GLN A O 1
ATOM 548 N N . GLU A 1 71 ? -13.120 -5.010 -7.972 1.00 82.62 71 GLU A N 1
ATOM 549 C CA . GLU A 1 71 ? -13.142 -3.563 -7.728 1.00 82.62 71 GLU A CA 1
ATOM 550 C C . GLU A 1 71 ? -11.814 -2.934 -8.164 1.00 82.62 71 GLU A C 1
ATOM 552 O O . GLU A 1 71 ? -10.773 -3.592 -8.144 1.00 82.62 71 GLU A O 1
ATOM 557 N N . THR A 1 72 ? -11.825 -1.660 -8.561 1.00 89.62 72 THR A N 1
ATOM 558 C CA . THR A 1 72 ? -10.611 -0.923 -8.954 1.00 89.62 72 THR A CA 1
ATOM 559 C C . THR A 1 72 ? -10.523 0.395 -8.200 1.00 89.62 72 THR A C 1
ATOM 561 O O . THR A 1 72 ? -11.454 1.196 -8.233 1.00 89.62 72 THR A O 1
ATOM 564 N N . TYR A 1 73 ? -9.378 0.632 -7.565 1.00 93.81 73 TYR A N 1
ATOM 565 C CA . TYR A 1 73 ? -9.033 1.892 -6.916 1.00 93.81 73 TYR A CA 1
ATOM 566 C C . TYR A 1 73 ? -7.897 2.579 -7.682 1.00 93.81 73 TYR A C 1
ATOM 568 O O . TYR A 1 73 ? -6.961 1.919 -8.137 1.00 93.81 73 TYR A O 1
ATOM 576 N N . GLN A 1 74 ? -7.988 3.899 -7.833 1.00 96.38 74 GLN A N 1
ATOM 577 C CA . GLN A 1 74 ? -6.978 4.730 -8.484 1.00 96.38 74 GLN A CA 1
ATOM 578 C C . GLN A 1 74 ? -6.390 5.681 -7.447 1.00 96.38 74 GLN A C 1
ATOM 580 O O . GLN A 1 74 ? -7.137 6.317 -6.709 1.00 96.38 74 GLN A O 1
ATOM 585 N N . LYS A 1 75 ? -5.058 5.764 -7.410 1.00 97.69 75 LYS A N 1
ATOM 586 C CA . LYS A 1 75 ? -4.297 6.579 -6.457 1.00 97.69 75 LYS A CA 1
ATOM 587 C C . LYS A 1 75 ? -4.810 8.017 -6.462 1.00 97.69 75 LYS A C 1
ATOM 589 O O . LYS A 1 75 ? -4.887 8.634 -7.524 1.00 97.69 75 LYS A O 1
ATOM 594 N N . SER A 1 76 ? -5.177 8.525 -5.293 1.00 97.75 76 SER A N 1
ATOM 595 C CA . SER A 1 76 ? -5.803 9.841 -5.168 1.00 97.75 76 SER A CA 1
ATOM 596 C C . SER A 1 76 ? -4.755 10.942 -5.125 1.00 97.75 76 SER A C 1
ATOM 598 O O . SER A 1 76 ? -4.943 11.973 -5.756 1.00 97.75 76 SER A O 1
ATOM 600 N N . PHE A 1 77 ? -3.645 10.721 -4.419 1.00 98.06 77 PHE A N 1
ATOM 601 C CA . PHE A 1 77 ? -2.539 11.668 -4.313 1.00 98.06 77 PHE A CA 1
ATOM 602 C C . PHE A 1 77 ? -1.299 11.108 -5.009 1.00 98.06 77 PHE A C 1
ATOM 604 O O . PHE A 1 77 ? -0.773 10.062 -4.623 1.00 98.06 77 PHE A O 1
ATOM 611 N N . LEU A 1 78 ? -0.807 11.808 -6.031 1.00 97.19 78 LEU A N 1
ATOM 612 C CA . LEU A 1 78 ? 0.380 11.388 -6.777 1.00 97.19 78 LEU A CA 1
ATOM 613 C C . LEU A 1 78 ? 1.687 11.749 -6.055 1.00 97.19 78 LEU A C 1
ATOM 615 O O . LEU A 1 78 ? 1.779 12.724 -5.309 1.00 97.19 78 LEU A O 1
ATOM 619 N N . TYR A 1 79 ? 2.722 10.946 -6.298 1.00 96.50 79 TYR A N 1
ATOM 620 C CA . TYR A 1 79 ? 4.113 11.300 -6.026 1.00 96.50 79 TYR A CA 1
ATOM 621 C C . TYR A 1 79 ? 4.755 11.940 -7.262 1.00 96.50 79 TYR A C 1
ATOM 623 O O . TYR A 1 79 ? 4.332 11.672 -8.383 1.00 96.50 79 TYR A O 1
ATOM 631 N N . GLU A 1 80 ? 5.877 12.652 -7.095 1.00 94.81 80 GLU A N 1
ATOM 632 C CA . GLU A 1 80 ? 6.654 13.248 -8.205 1.00 94.81 80 GLU A CA 1
ATOM 633 C C . GLU A 1 80 ? 7.027 12.255 -9.328 1.00 94.81 80 GLU A C 1
ATOM 635 O O . GLU A 1 80 ? 7.328 12.649 -10.457 1.00 94.81 80 GLU A O 1
ATOM 640 N N . THR A 1 81 ? 7.073 10.956 -9.007 1.00 94.69 81 THR A N 1
ATOM 641 C CA . THR A 1 81 ? 7.310 9.892 -9.989 1.00 94.69 81 THR A CA 1
ATOM 642 C C . THR A 1 81 ? 6.068 9.674 -10.844 1.00 94.69 81 THR A C 1
ATOM 644 O O . THR A 1 81 ? 6.191 9.647 -12.065 1.00 94.69 81 THR A O 1
ATOM 647 N N . ASP A 1 82 ? 4.893 9.585 -10.219 1.00 94.69 82 ASP A N 1
ATOM 648 C CA . ASP A 1 82 ? 3.615 9.309 -10.878 1.00 94.69 82 ASP A CA 1
ATOM 649 C C . ASP A 1 82 ? 3.143 10.486 -11.731 1.00 94.69 82 ASP A C 1
ATOM 651 O O . ASP A 1 82 ? 2.632 10.284 -12.827 1.00 94.69 82 ASP A O 1
ATOM 655 N N . GLU A 1 83 ? 3.372 11.723 -11.277 1.00 95.56 83 GLU A N 1
ATOM 656 C CA . GLU A 1 83 ? 2.974 12.961 -11.975 1.00 95.56 83 GLU A CA 1
ATOM 657 C C . GLU A 1 83 ? 3.482 13.042 -13.427 1.00 95.56 83 GLU A C 1
ATOM 659 O O . GLU A 1 83 ? 2.960 13.795 -14.248 1.00 95.56 83 GLU A O 1
ATOM 664 N N . ARG A 1 84 ? 4.511 12.260 -13.772 1.00 94.56 84 ARG A N 1
ATOM 665 C CA . ARG A 1 84 ? 5.107 12.214 -15.115 1.00 94.56 84 ARG A CA 1
ATOM 666 C C . ARG A 1 84 ? 4.329 11.343 -16.098 1.00 94.56 84 ARG A C 1
ATOM 668 O O . ARG A 1 84 ? 4.607 11.394 -17.299 1.00 94.56 84 ARG A O 1
ATOM 675 N N . TRP A 1 85 ? 3.436 10.488 -15.607 1.00 95.88 85 TRP A N 1
ATOM 676 C CA . TRP A 1 85 ? 2.787 9.461 -16.419 1.00 95.88 85 TRP A CA 1
ATOM 677 C C . TRP A 1 85 ? 1.366 9.072 -15.981 1.00 95.88 85 TRP A C 1
ATOM 679 O O . TRP A 1 85 ? 0.709 8.333 -16.714 1.00 95.88 85 TRP A O 1
ATOM 689 N N . ALA A 1 86 ? 0.870 9.578 -14.852 1.00 96.50 86 ALA A N 1
ATOM 690 C CA . ALA A 1 86 ? -0.467 9.323 -14.326 1.00 96.50 86 ALA A CA 1
ATOM 691 C C . ALA A 1 86 ? -1.270 10.612 -14.111 1.00 96.50 86 ALA A C 1
ATOM 693 O O . ALA A 1 86 ? -0.741 11.722 -14.091 1.00 96.50 86 ALA A O 1
ATOM 694 N N . ILE A 1 87 ? -2.573 10.421 -13.922 1.00 96.62 87 ILE A N 1
ATOM 695 C CA . ILE A 1 87 ? -3.506 11.423 -13.410 1.00 96.62 87 ILE A CA 1
ATOM 696 C C . ILE A 1 87 ? -4.089 10.915 -12.093 1.00 96.62 87 ILE A C 1
ATOM 698 O O . ILE A 1 87 ? -4.175 9.703 -11.881 1.00 96.62 87 ILE A O 1
ATOM 702 N N . GLU A 1 88 ? -4.482 11.839 -11.224 1.00 97.94 88 GLU A N 1
ATOM 703 C CA . GLU A 1 88 ? -5.130 11.515 -9.954 1.00 97.94 88 GLU A CA 1
ATOM 704 C C . GLU A 1 88 ? -6.459 10.787 -10.171 1.00 97.94 88 GLU A C 1
ATOM 706 O O . GLU A 1 88 ? -7.214 11.069 -11.109 1.00 97.94 88 GLU A O 1
ATOM 711 N N . GLY A 1 89 ? -6.734 9.838 -9.280 1.00 97.06 89 GLY A N 1
ATOM 712 C CA . GLY A 1 89 ? -8.027 9.189 -9.160 1.00 97.06 89 GLY A CA 1
ATOM 713 C C . GLY A 1 89 ? -9.110 10.136 -8.626 1.00 97.06 89 GLY A C 1
ATOM 714 O O . GLY A 1 89 ? -8.838 11.266 -8.223 1.00 97.06 89 GLY A O 1
ATOM 715 N N . PRO A 1 90 ? -10.370 9.676 -8.582 1.00 96.06 90 PRO A N 1
ATOM 716 C CA . PRO A 1 90 ? -11.509 10.504 -8.185 1.00 96.06 90 PRO A CA 1
ATOM 717 C C . PRO A 1 90 ? -11.573 10.815 -6.677 1.00 96.06 90 PRO A C 1
ATOM 719 O O . PRO A 1 90 ? -12.461 11.555 -6.255 1.00 96.06 90 PRO A O 1
ATOM 722 N N . GLY A 1 91 ? -10.677 10.240 -5.870 1.00 97.00 91 GLY A N 1
ATOM 723 C CA . GLY A 1 91 ? -10.644 10.371 -4.415 1.00 97.00 91 GLY A CA 1
ATOM 724 C C . GLY A 1 91 ? -10.706 9.024 -3.694 1.00 97.00 91 GLY A C 1
ATOM 725 O O . GLY A 1 91 ? -10.825 7.962 -4.311 1.00 97.00 91 GLY A O 1
ATOM 726 N N . PHE A 1 92 ? -10.630 9.083 -2.364 1.00 98.19 92 PHE A N 1
ATOM 727 C CA . PHE A 1 92 ? -10.617 7.903 -1.503 1.00 98.19 92 PHE A CA 1
ATOM 728 C C . PHE A 1 92 ? -11.929 7.113 -1.578 1.00 98.19 92 PHE A C 1
ATOM 730 O O . PHE A 1 92 ? -13.013 7.678 -1.759 1.00 98.19 92 PHE A O 1
ATOM 737 N N . VAL A 1 93 ? -11.828 5.792 -1.413 1.00 97.25 93 VAL A N 1
ATOM 738 C CA . VAL A 1 93 ? -12.956 4.859 -1.528 1.00 97.25 93 VAL A CA 1
ATOM 739 C C . VAL A 1 93 ? -12.949 3.859 -0.373 1.00 97.25 93 VAL A C 1
ATOM 741 O O . VAL A 1 93 ? -11.912 3.274 -0.055 1.00 97.25 93 VAL A O 1
ATOM 744 N N . SER A 1 94 ? -14.135 3.607 0.191 1.00 97.19 94 SER A N 1
ATOM 745 C CA . SER A 1 94 ? -14.418 2.447 1.042 1.00 97.19 94 SER A CA 1
ATOM 746 C C . SER A 1 94 ? -15.637 1.677 0.537 1.00 97.19 94 SER A C 1
ATOM 748 O O . SER A 1 94 ? -16.693 2.262 0.294 1.00 97.19 94 SER A O 1
ATOM 750 N N . VAL A 1 95 ? -15.521 0.354 0.446 1.00 96.12 95 VAL A N 1
ATOM 751 C CA . VAL A 1 95 ? -16.574 -0.558 -0.020 1.00 96.12 95 VAL A CA 1
ATOM 752 C C . VAL A 1 95 ? -16.878 -1.618 1.032 1.00 96.12 95 VAL A C 1
ATOM 754 O O . VAL A 1 95 ? -16.032 -1.972 1.849 1.00 96.12 95 VAL A O 1
ATOM 757 N N . LYS A 1 96 ? -18.104 -2.143 1.034 1.00 95.81 96 LYS A N 1
ATOM 758 C CA . LYS A 1 96 ? -18.458 -3.278 1.890 1.00 95.81 96 LYS A CA 1
ATOM 759 C C . LYS A 1 96 ? -18.137 -4.576 1.158 1.00 95.81 96 LYS A C 1
ATOM 761 O O . LYS A 1 96 ? -18.719 -4.832 0.109 1.00 95.81 96 LYS A O 1
ATOM 766 N N . ILE A 1 97 ? -17.265 -5.395 1.733 1.00 92.38 97 ILE A N 1
ATOM 767 C CA . ILE A 1 97 ? -16.890 -6.703 1.192 1.00 92.38 97 ILE A CA 1
ATOM 768 C C . ILE A 1 97 ? -17.471 -7.792 2.094 1.00 92.38 97 ILE A C 1
ATOM 770 O O . ILE A 1 97 ? -17.389 -7.709 3.324 1.00 92.38 97 ILE A O 1
ATOM 774 N N . ASP A 1 98 ? -18.089 -8.809 1.487 1.00 89.62 98 ASP A N 1
ATOM 775 C CA . ASP A 1 98 ? -18.639 -9.939 2.237 1.00 89.62 98 ASP A CA 1
ATOM 776 C C . ASP A 1 98 ? -17.549 -10.578 3.110 1.00 89.62 98 ASP A C 1
ATOM 778 O O . ASP A 1 98 ? -16.425 -10.791 2.658 1.00 89.62 98 ASP A O 1
ATOM 782 N N . LYS A 1 99 ? -17.886 -10.858 4.373 1.00 88.50 99 LYS A N 1
ATOM 783 C CA . LYS A 1 99 ? -17.000 -11.414 5.419 1.00 88.50 99 LYS A CA 1
ATOM 784 C C . LYS A 1 99 ? -15.813 -10.553 5.875 1.00 88.50 99 LYS A C 1
ATOM 786 O O . LYS A 1 99 ? -15.236 -10.895 6.898 1.00 88.50 99 LYS A O 1
ATOM 791 N N . LEU A 1 100 ? -15.472 -9.462 5.185 1.00 90.94 100 LEU A N 1
ATOM 792 C CA . LEU A 1 100 ? -14.389 -8.547 5.590 1.00 90.94 100 LEU A CA 1
ATOM 793 C C . LEU A 1 100 ? -14.891 -7.223 6.183 1.00 90.94 100 LEU A C 1
ATOM 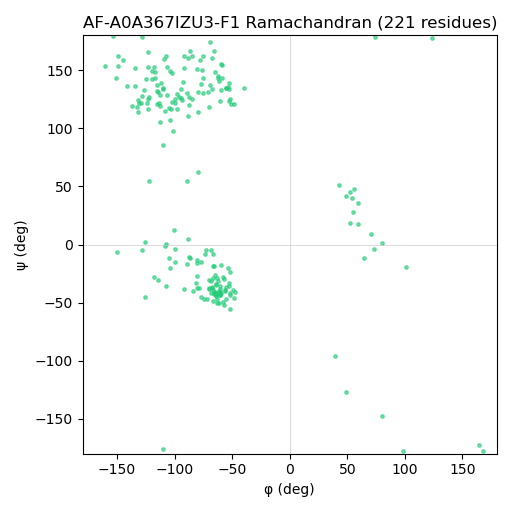795 O O . LEU A 1 100 ? -14.103 -6.468 6.739 1.00 90.94 100 LEU A O 1
ATOM 799 N N . GLY A 1 101 ? -16.186 -6.923 6.064 1.00 94.00 101 GLY A N 1
ATOM 800 C CA . GLY A 1 101 ? -16.747 -5.670 6.574 1.00 94.00 101 GLY A CA 1
ATOM 801 C C . GLY A 1 101 ? -16.492 -4.497 5.629 1.00 94.00 101 GLY A C 1
ATOM 802 O O . GLY A 1 101 ? -16.522 -4.662 4.404 1.00 94.00 101 GLY A O 1
ATOM 803 N N . LYS A 1 102 ? -16.320 -3.288 6.173 1.00 96.75 102 LYS A N 1
ATOM 804 C CA . LYS A 1 102 ? -16.050 -2.085 5.371 1.00 96.75 102 LYS A CA 1
ATOM 805 C C . LYS A 1 102 ? -14.548 -1.911 5.134 1.00 96.75 102 LYS A C 1
ATOM 807 O O . LYS A 1 102 ? -13.802 -1.576 6.051 1.00 96.75 102 LYS A O 1
ATOM 812 N N . VAL A 1 103 ? -14.127 -2.096 3.886 1.00 97.31 103 VAL A N 1
ATOM 813 C CA . VAL A 1 103 ? -12.728 -2.063 3.449 1.00 97.31 103 VAL A CA 1
ATOM 814 C C . VAL A 1 103 ? -12.447 -0.784 2.669 1.00 97.31 103 VAL A C 1
ATOM 816 O O . VAL A 1 103 ? -13.176 -0.450 1.739 1.00 97.31 103 VAL A O 1
ATOM 819 N N . GLY A 1 104 ? -11.397 -0.070 3.055 1.00 97.88 104 GLY A N 1
ATOM 820 C CA . GLY A 1 104 ? -10.886 1.122 2.392 1.00 97.88 104 GLY A CA 1
ATOM 821 C C . GLY A 1 104 ? -9.586 0.842 1.654 1.00 97.88 104 GLY A C 1
ATOM 822 O O . GLY A 1 104 ? -8.824 -0.043 2.048 1.00 97.88 104 GLY A O 1
ATOM 823 N N . PHE A 1 105 ? -9.324 1.609 0.599 1.00 97.88 105 PHE A N 1
ATOM 824 C CA . PHE A 1 105 ? -8.133 1.446 -0.230 1.00 97.88 105 PHE A CA 1
ATOM 825 C C . PHE A 1 105 ? -7.276 2.707 -0.237 1.00 97.88 105 PHE A C 1
ATOM 827 O O . PHE A 1 105 ? -7.795 3.820 -0.286 1.00 97.88 105 PHE A O 1
ATOM 834 N N . GLY A 1 106 ? -5.959 2.514 -0.244 1.00 98.44 106 GLY A N 1
ATOM 835 C CA . GLY A 1 106 ? -4.985 3.575 -0.464 1.00 98.44 106 GLY A CA 1
ATOM 836 C C . GLY A 1 106 ? -3.769 3.076 -1.237 1.00 98.44 106 GLY A C 1
ATOM 837 O O . GLY A 1 106 ? -3.471 1.882 -1.272 1.00 98.44 106 GLY A O 1
ATOM 838 N N . ILE A 1 107 ? -3.047 3.997 -1.860 1.00 98.75 107 ILE A N 1
ATOM 839 C CA . ILE A 1 107 ? -1.792 3.727 -2.551 1.00 98.75 107 ILE A CA 1
ATOM 840 C C . ILE A 1 107 ? -0.753 4.754 -2.104 1.00 98.75 107 ILE A C 1
ATOM 842 O O . ILE A 1 107 ? -0.868 5.940 -2.406 1.00 98.75 107 ILE A O 1
ATOM 846 N N . CYS A 1 108 ? 0.283 4.283 -1.409 1.00 98.25 108 CYS A N 1
ATOM 847 C CA . CYS A 1 108 ? 1.471 5.038 -0.999 1.00 98.25 108 CYS A CA 1
ATOM 848 C C . CYS A 1 108 ? 1.202 6.481 -0.551 1.00 98.25 108 CYS A C 1
ATOM 850 O O . CYS A 1 108 ? 0.870 6.719 0.606 1.00 98.25 108 CYS A O 1
ATOM 852 N N . MET A 1 109 ? 1.359 7.439 -1.466 1.00 98.00 109 MET A N 1
ATOM 853 C CA . MET A 1 109 ? 1.210 8.873 -1.217 1.00 98.00 109 MET A CA 1
ATOM 854 C C . MET A 1 109 ? -0.164 9.301 -0.715 1.00 98.00 109 MET A C 1
ATOM 856 O O . MET A 1 109 ? -0.249 10.372 -0.125 1.00 98.00 109 MET A O 1
ATOM 860 N N . ASP A 1 110 ? -1.199 8.479 -0.877 1.00 98.50 110 ASP A N 1
ATOM 861 C CA . ASP A 1 110 ? -2.535 8.764 -0.349 1.00 98.50 110 ASP A CA 1
ATOM 862 C C . ASP A 1 110 ? -2.525 9.089 1.146 1.00 98.50 110 ASP A C 1
ATOM 864 O O . ASP A 1 110 ? -3.295 9.930 1.594 1.00 98.50 110 ASP A O 1
ATOM 868 N N . ILE A 1 111 ? -1.627 8.480 1.927 1.00 97.56 111 ILE A N 1
ATOM 869 C CA . ILE A 1 111 ? -1.565 8.741 3.369 1.00 97.56 111 ILE A CA 1
ATOM 870 C C . ILE A 1 111 ? -0.884 10.075 3.708 1.00 97.56 111 ILE A C 1
ATOM 872 O O . ILE A 1 111 ? -0.958 10.523 4.851 1.00 97.56 111 ILE A O 1
ATOM 876 N N . ASN A 1 112 ? -0.169 10.696 2.767 1.00 97.38 112 ASN A N 1
ATOM 877 C CA . ASN A 1 112 ? 0.576 11.933 2.993 1.00 97.38 112 ASN A CA 1
ATOM 878 C C . ASN A 1 112 ? -0.305 13.175 2.839 1.00 97.38 112 ASN A C 1
ATOM 880 O O . ASN A 1 112 ? -1.367 13.102 2.229 1.00 97.38 112 ASN A O 1
ATOM 884 N N . PRO A 1 113 ? 0.142 14.327 3.372 1.00 97.19 113 PRO A N 1
ATOM 885 C CA . PRO A 1 113 ? -0.470 15.606 3.038 1.00 97.19 113 PRO A CA 1
ATOM 886 C C . PRO A 1 113 ? -0.462 15.809 1.519 1.00 97.19 113 PRO A C 1
ATOM 888 O O . PRO A 1 113 ? 0.568 15.580 0.870 1.00 97.19 113 PRO A O 1
ATOM 891 N N . TYR A 1 114 ? -1.585 16.247 0.953 1.00 96.81 114 TYR A N 1
ATOM 892 C CA . TYR A 1 114 ? -1.738 16.499 -0.475 1.00 96.81 114 TYR A CA 1
ATOM 893 C C . TYR A 1 114 ? -0.587 17.347 -1.041 1.00 96.81 114 TYR A C 1
ATOM 895 O O . TYR A 1 114 ? -0.324 18.467 -0.587 1.00 96.81 114 TYR A O 1
ATOM 903 N N . GLN A 1 115 ? 0.124 16.788 -2.029 1.00 93.69 115 GLN A N 1
ATOM 904 C CA . GLN A 1 115 ? 1.313 17.371 -2.673 1.00 93.69 115 GLN A CA 1
ATOM 905 C C . GLN A 1 115 ? 2.429 17.811 -1.704 1.00 93.69 115 GLN A C 1
ATOM 907 O O . GLN A 1 115 ? 3.261 18.643 -2.069 1.00 93.69 115 GLN A O 1
ATOM 912 N N . PHE A 1 116 ? 2.436 17.314 -0.461 1.00 92.25 116 PHE A N 1
ATOM 913 C CA . PHE A 1 116 ? 3.252 17.833 0.644 1.00 92.25 116 PHE A CA 1
ATOM 914 C C . PHE A 1 116 ? 3.054 19.337 0.923 1.00 92.25 116 PHE A C 1
ATOM 916 O O . PHE A 1 116 ? 3.971 20.014 1.391 1.00 92.25 116 PHE A O 1
ATOM 923 N N . LYS A 1 117 ? 1.866 19.874 0.616 1.00 92.62 117 LYS A N 1
ATOM 924 C CA . LYS A 1 117 ? 1.517 21.295 0.779 1.00 92.62 117 LYS A CA 1
ATOM 925 C C . LYS A 1 117 ? 0.432 21.539 1.820 1.00 92.62 117 LYS A C 1
ATOM 927 O O . LYS A 1 117 ? 0.418 22.622 2.403 1.00 92.62 117 LYS A O 1
ATOM 932 N N . SER A 1 118 ? -0.489 20.595 2.014 1.00 92.19 118 SER A N 1
ATOM 933 C CA . SER A 1 118 ? -1.474 20.694 3.093 1.00 92.19 118 SER A CA 1
ATOM 934 C C . SER A 1 118 ? -0.800 20.565 4.462 1.00 92.19 118 SER A C 1
ATOM 936 O O . SER A 1 118 ? 0.344 20.109 4.576 1.00 92.19 118 SER A O 1
ATOM 938 N N . ASP A 1 119 ? -1.494 21.026 5.505 1.00 95.94 119 ASP A N 1
ATOM 939 C CA . ASP A 1 119 ? -0.985 20.912 6.868 1.00 95.94 119 ASP A CA 1
ATOM 940 C C . ASP A 1 119 ? -0.806 19.435 7.241 1.00 95.94 119 ASP A C 1
ATOM 942 O O . ASP A 1 119 ? -1.612 18.572 6.887 1.00 95.94 119 ASP A O 1
ATOM 946 N N . PHE A 1 120 ? 0.284 19.137 7.953 1.00 93.88 120 PHE A N 1
ATOM 947 C CA . PHE A 1 120 ? 0.619 17.764 8.309 1.00 93.88 120 PHE A CA 1
ATOM 948 C C . PHE A 1 120 ? -0.532 17.084 9.056 1.00 93.88 120 PHE A C 1
ATOM 950 O O . PHE A 1 120 ? -0.784 15.912 8.829 1.00 93.88 120 PHE A O 1
ATOM 957 N N . PHE A 1 121 ? -1.278 17.781 9.906 1.00 94.75 121 PHE A N 1
ATOM 958 C CA . PHE A 1 121 ? -2.338 17.185 10.715 1.00 94.75 121 PHE A CA 1
ATOM 959 C C . PHE A 1 121 ? -3.715 17.150 10.037 1.00 94.75 121 PHE A C 1
ATOM 961 O O . PHE A 1 121 ? -4.663 16.666 10.659 1.00 94.75 121 PHE A O 1
ATOM 968 N N . GLU A 1 122 ? -3.829 17.563 8.767 1.00 95.94 122 GLU A N 1
ATOM 969 C CA . GLU A 1 122 ? -5.065 17.381 7.987 1.00 95.94 122 GLU A CA 1
ATOM 970 C C . GLU A 1 122 ? -5.408 15.902 7.794 1.00 95.94 122 GLU A C 1
ATOM 972 O O . GLU A 1 122 ? -6.585 15.551 7.781 1.00 95.94 122 GLU A O 1
ATOM 977 N N . CYS A 1 123 ? -4.397 15.024 7.720 1.00 97.88 123 CYS A N 1
ATOM 978 C CA . CYS A 1 123 ? -4.562 13.562 7.726 1.00 97.88 123 CYS A CA 1
ATOM 979 C C . CYS A 1 123 ? -5.728 13.087 6.839 1.00 97.88 123 CYS A C 1
ATOM 981 O O . CYS A 1 123 ? -6.602 12.350 7.301 1.00 97.88 123 CYS A O 1
ATOM 983 N N . GLU A 1 124 ? -5.756 13.542 5.585 1.00 98.62 124 GLU A N 1
ATOM 984 C CA . GLU A 1 124 ? -6.910 13.482 4.682 1.00 98.62 124 GLU A CA 1
ATOM 985 C C . GLU A 1 124 ? -7.434 12.049 4.526 1.00 98.62 124 GLU A C 1
ATOM 987 O O . GLU A 1 124 ? -8.624 11.787 4.709 1.00 98.62 124 GLU A O 1
ATOM 992 N N . PHE A 1 125 ? -6.517 11.107 4.297 1.00 98.62 125 PHE A N 1
ATOM 993 C CA . PHE A 1 125 ? -6.801 9.675 4.221 1.00 98.62 125 PHE A CA 1
ATOM 994 C C . PHE A 1 125 ? -7.455 9.131 5.498 1.00 98.62 125 PHE A C 1
ATOM 996 O O . PHE A 1 125 ? -8.493 8.471 5.457 1.00 98.62 125 PHE A O 1
ATOM 1003 N N . ALA A 1 126 ? -6.878 9.436 6.661 1.00 98.62 126 ALA A N 1
ATOM 1004 C CA . ALA A 1 126 ? -7.368 8.921 7.935 1.00 98.62 126 ALA A CA 1
ATOM 1005 C C . ALA A 1 126 ? -8.714 9.536 8.334 1.00 98.62 126 ALA A C 1
ATOM 1007 O O . ALA A 1 126 ? -9.572 8.832 8.861 1.00 98.62 126 ALA A O 1
ATOM 1008 N N . ASN A 1 127 ? -8.923 10.830 8.071 1.00 98.56 127 ASN A N 1
ATOM 1009 C CA . ASN A 1 127 ? -10.206 11.488 8.313 1.00 98.56 127 ASN A CA 1
ATOM 1010 C C . ASN A 1 127 ? -11.303 10.921 7.406 1.00 98.56 127 ASN A C 1
ATOM 1012 O O . ASN A 1 127 ? -12.389 10.632 7.907 1.00 98.56 127 ASN A O 1
ATOM 1016 N N . TYR A 1 128 ? -11.011 10.682 6.123 1.00 98.69 128 TYR A N 1
ATOM 1017 C CA . TYR A 1 128 ? -11.947 10.004 5.228 1.00 98.69 128 TYR A CA 1
ATOM 1018 C C . TYR A 1 128 ? -12.336 8.625 5.776 1.00 98.69 128 TYR A C 1
ATOM 1020 O O . TYR A 1 128 ? -13.520 8.322 5.926 1.00 98.69 128 TYR A O 1
ATOM 1028 N N . HIS A 1 129 ? -11.358 7.787 6.129 1.00 98.62 129 HIS A N 1
ATOM 1029 C CA . HIS A 1 129 ? -11.644 6.429 6.593 1.00 98.62 129 HIS A CA 1
ATOM 1030 C C . HIS A 1 129 ? -12.335 6.384 7.957 1.00 98.62 129 HIS A C 1
ATOM 1032 O O . HIS A 1 129 ? -13.178 5.508 8.168 1.00 98.62 129 HIS A O 1
ATOM 1038 N N . LEU A 1 130 ? -12.047 7.347 8.837 1.00 98.50 130 LEU A N 1
ATOM 1039 C CA . LEU A 1 130 ? -12.776 7.562 10.083 1.00 98.50 130 LEU A CA 1
ATOM 1040 C C . LEU A 1 130 ? -14.244 7.930 9.818 1.00 98.50 130 LEU A C 1
ATOM 1042 O O . LEU A 1 130 ? -15.131 7.307 10.396 1.00 98.50 130 LEU A O 1
ATOM 1046 N N . GLU A 1 131 ? -14.508 8.911 8.948 1.00 98.44 131 GLU A N 1
ATOM 1047 C CA . GLU A 1 131 ? -15.870 9.334 8.581 1.00 98.44 131 GLU A CA 1
ATOM 1048 C C . GLU A 1 131 ? -16.654 8.189 7.939 1.00 98.44 131 GLU A C 1
ATOM 1050 O O . GLU A 1 131 ? -17.837 7.989 8.211 1.00 98.44 131 GLU A O 1
ATOM 1055 N N . GLN A 1 132 ? -15.974 7.391 7.119 1.00 98.19 132 GLN A N 1
ATOM 1056 C CA . GLN A 1 132 ? -16.561 6.213 6.513 1.00 98.19 132 GLN A CA 1
ATOM 1057 C C . GLN A 1 132 ? -16.744 5.050 7.493 1.00 98.19 132 GLN A C 1
ATOM 1059 O O . GLN A 1 132 ? -17.382 4.081 7.103 1.00 98.19 132 GLN A O 1
ATOM 1064 N N . GLU A 1 133 ? -16.247 5.100 8.729 1.00 97.69 133 GLU A N 1
ATOM 1065 C CA . GLU A 1 133 ? -16.242 3.945 9.642 1.00 97.69 133 GLU A CA 1
ATOM 1066 C C . GLU A 1 133 ? -15.616 2.706 8.970 1.00 97.69 133 GLU A C 1
ATOM 1068 O O . GLU A 1 133 ? -16.178 1.612 8.968 1.00 97.69 133 GLU A O 1
ATOM 1073 N N . THR A 1 134 ? -14.476 2.913 8.305 1.00 98.19 134 THR A N 1
ATOM 1074 C CA . THR A 1 134 ? -13.717 1.845 7.644 1.00 98.19 134 THR A CA 1
ATOM 1075 C C . THR A 1 134 ? -13.074 0.946 8.695 1.00 98.19 134 THR A C 1
ATOM 1077 O O . THR A 1 134 ? -12.421 1.440 9.610 1.00 98.19 134 THR A O 1
ATOM 1080 N N . GLU A 1 135 ? -13.238 -0.366 8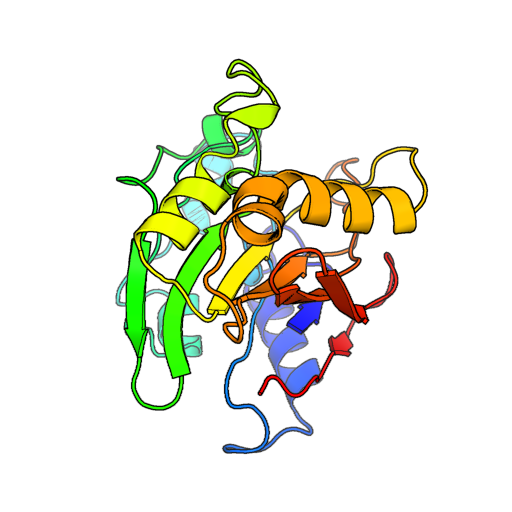.544 1.00 97.50 135 GLU A N 1
ATOM 1081 C CA . GLU A 1 135 ? -12.734 -1.380 9.476 1.00 97.50 135 GLU A CA 1
ATOM 1082 C C . GLU A 1 135 ? -11.339 -1.863 9.067 1.00 97.50 135 GLU A C 1
ATOM 1084 O O . GLU A 1 135 ? -10.479 -2.060 9.918 1.00 97.50 135 GLU A O 1
ATOM 1089 N N . ILE A 1 136 ? -11.082 -2.008 7.763 1.00 97.88 136 ILE A N 1
ATOM 1090 C CA . ILE A 1 136 ? -9.789 -2.460 7.231 1.00 97.88 136 ILE A CA 1
ATOM 1091 C C . ILE A 1 136 ? -9.344 -1.501 6.128 1.00 97.88 136 ILE A C 1
ATOM 1093 O O . ILE A 1 136 ? -10.039 -1.338 5.132 1.00 97.88 136 ILE A O 1
ATOM 1097 N N . MET A 1 137 ? -8.180 -0.880 6.275 1.00 98.44 137 MET A N 1
ATOM 1098 C CA . MET A 1 137 ? -7.534 -0.060 5.251 1.00 98.44 137 MET A CA 1
ATOM 1099 C C . MET A 1 137 ? -6.393 -0.857 4.629 1.00 98.44 137 MET A C 1
ATOM 1101 O O . MET A 1 137 ? -5.427 -1.204 5.310 1.00 98.44 137 MET A O 1
ATOM 1105 N N . ILE A 1 138 ? -6.502 -1.144 3.335 1.00 97.94 138 ILE A N 1
ATOM 1106 C CA . ILE A 1 138 ? -5.482 -1.854 2.568 1.00 97.94 138 ILE A CA 1
ATOM 1107 C C . ILE A 1 138 ? -4.701 -0.841 1.743 1.00 97.94 138 ILE A C 1
ATOM 1109 O O . ILE A 1 138 ? -5.269 -0.132 0.909 1.00 97.94 138 ILE A O 1
ATOM 1113 N N . CYS A 1 139 ? -3.388 -0.810 1.948 1.00 98.50 139 CYS A N 1
ATOM 1114 C CA . CYS A 1 139 ? -2.495 0.106 1.269 1.00 98.50 139 CYS A CA 1
ATOM 1115 C C . CYS A 1 139 ? -1.383 -0.616 0.505 1.00 98.50 139 CYS A C 1
ATOM 1117 O O . CYS A 1 139 ? -0.507 -1.257 1.093 1.00 98.50 139 CYS A O 1
ATOM 1119 N N . CYS A 1 140 ? -1.392 -0.456 -0.817 1.00 98.62 140 CYS A N 1
ATOM 1120 C CA . CYS A 1 140 ? -0.305 -0.887 -1.692 1.00 98.62 140 CYS A CA 1
ATOM 1121 C C . CYS A 1 140 ? 0.757 0.221 -1.727 1.00 98.62 140 CYS A C 1
ATOM 1123 O O . CYS A 1 140 ? 0.433 1.368 -2.029 1.00 98.62 140 CYS A O 1
ATOM 1125 N N . MET A 1 141 ? 2.016 -0.083 -1.410 1.00 98.62 141 MET A N 1
ATOM 1126 C CA . MET A 1 141 ? 3.050 0.941 -1.229 1.00 98.62 141 MET A CA 1
ATOM 1127 C C . MET A 1 141 ? 4.276 0.712 -2.123 1.00 98.62 141 MET A C 1
ATOM 1129 O O . MET A 1 141 ? 4.732 -0.422 -2.296 1.00 98.62 141 MET A O 1
ATOM 1133 N N . ALA A 1 142 ? 4.841 1.809 -2.635 1.00 98.31 142 ALA A N 1
ATOM 1134 C CA . ALA A 1 142 ? 6.207 1.904 -3.146 1.00 98.31 142 ALA A CA 1
ATOM 1135 C C . ALA A 1 142 ? 6.984 2.996 -2.389 1.00 98.31 142 ALA A C 1
ATOM 1137 O O . ALA A 1 142 ? 7.546 3.931 -2.960 1.00 98.31 142 ALA A O 1
ATOM 1138 N N . TRP A 1 143 ? 7.002 2.877 -1.060 1.00 97.75 143 TRP A N 1
ATOM 1139 C CA . TRP A 1 143 ? 7.571 3.863 -0.150 1.00 97.75 143 TRP A CA 1
ATOM 1140 C C . TRP A 1 143 ? 9.097 3.821 -0.133 1.00 97.75 143 TRP A C 1
ATOM 1142 O O . TRP A 1 143 ? 9.706 2.764 0.066 1.00 97.75 143 TRP A O 1
ATOM 1152 N N . LEU A 1 144 ? 9.718 4.989 -0.291 1.00 96.19 144 LEU A N 1
ATOM 1153 C CA . LEU A 1 144 ? 11.171 5.141 -0.324 1.00 96.19 144 LEU A CA 1
ATOM 1154 C C . LEU A 1 144 ? 11.800 5.026 1.066 1.00 96.19 144 LEU A C 1
ATOM 1156 O O . LEU A 1 144 ? 11.266 5.518 2.059 1.00 96.19 144 LEU A O 1
ATOM 1160 N N . LYS A 1 145 ? 12.985 4.421 1.131 1.00 93.19 145 LYS A N 1
ATOM 1161 C CA . LYS A 1 145 ? 13.807 4.393 2.340 1.00 93.19 145 LYS A CA 1
ATOM 1162 C C . LYS A 1 145 ? 14.348 5.798 2.604 1.00 93.19 145 LYS A C 1
ATOM 1164 O O . LYS A 1 145 ? 15.089 6.340 1.787 1.00 93.19 145 LYS A O 1
ATOM 1169 N N . SER A 1 146 ? 13.988 6.375 3.744 1.00 86.25 146 SER A N 1
ATOM 1170 C CA . SER A 1 146 ? 14.625 7.575 4.290 1.00 86.25 146 SER A CA 1
ATOM 1171 C C . SER A 1 146 ? 15.849 7.203 5.134 1.00 86.25 146 SER A C 1
ATOM 1173 O O . SER A 1 146 ? 16.032 6.049 5.512 1.00 86.25 146 SER A O 1
ATOM 1175 N N . GLU A 1 147 ? 16.688 8.187 5.469 1.00 73.44 147 GLU A N 1
ATOM 1176 C CA . GLU A 1 147 ? 17.843 7.993 6.368 1.00 73.44 147 GLU A CA 1
ATOM 1177 C C . GLU A 1 147 ? 17.444 7.668 7.822 1.00 73.44 147 GLU A C 1
ATOM 1179 O O . GLU A 1 147 ? 18.285 7.330 8.654 1.00 73.44 147 GLU A O 1
ATOM 1184 N N . THR A 1 148 ? 16.155 7.765 8.149 1.00 65.25 148 THR A N 1
ATOM 1185 C CA . THR A 1 148 ? 15.615 7.421 9.464 1.00 65.25 148 THR A CA 1
ATOM 1186 C C . THR A 1 148 ? 15.515 5.903 9.651 1.00 65.25 148 THR A C 1
ATOM 1188 O O . THR A 1 148 ? 15.327 5.143 8.704 1.00 65.25 148 THR A O 1
ATOM 1191 N N . ALA A 1 149 ? 15.642 5.440 10.899 1.00 66.12 149 ALA A N 1
ATOM 1192 C CA . ALA A 1 149 ? 15.499 4.022 11.240 1.00 66.12 149 ALA A CA 1
ATOM 1193 C C . ALA A 1 149 ? 14.101 3.479 10.874 1.00 66.12 149 ALA A C 1
ATOM 1195 O O . ALA A 1 149 ? 13.133 4.234 10.882 1.00 66.12 149 ALA A O 1
ATOM 1196 N N . GLU A 1 150 ? 13.969 2.165 10.652 1.00 63.66 150 GLU A N 1
ATOM 1197 C CA . GLU A 1 150 ? 12.698 1.495 10.294 1.00 63.66 150 GLU A CA 1
ATOM 1198 C C . GLU A 1 150 ? 11.545 1.818 11.256 1.00 63.66 150 GLU A C 1
ATOM 1200 O O . GLU A 1 150 ? 10.434 2.120 10.827 1.00 63.66 150 GLU A O 1
ATOM 1205 N N . LYS A 1 151 ? 11.816 1.851 12.571 1.00 74.25 151 LYS A N 1
ATOM 1206 C CA . LYS A 1 151 ? 10.827 2.277 13.580 1.00 74.25 151 LYS A CA 1
ATOM 1207 C C . LYS A 1 151 ? 10.294 3.688 13.317 1.00 74.25 151 LYS A C 1
ATOM 1209 O O . LYS A 1 151 ? 9.154 3.986 13.647 1.00 74.25 151 LYS A O 1
ATOM 1214 N N . GLY A 1 152 ? 11.101 4.549 12.703 1.00 87.50 152 GLY A N 1
ATOM 1215 C CA . GLY A 1 152 ? 10.686 5.868 12.244 1.00 87.50 152 GLY A CA 1
ATOM 1216 C C . GLY A 1 152 ? 9.623 5.812 11.147 1.00 87.50 152 GLY A C 1
ATOM 1217 O O . GLY A 1 152 ? 8.732 6.653 11.161 1.00 87.50 152 GLY A O 1
ATOM 1218 N N . LEU A 1 153 ? 9.662 4.819 10.251 1.00 93.88 153 LEU A N 1
ATOM 1219 C CA . LEU A 1 153 ? 8.652 4.647 9.203 1.00 93.88 153 LEU A CA 1
ATOM 1220 C C . LEU A 1 153 ? 7.316 4.158 9.771 1.00 93.88 153 LEU A C 1
ATOM 1222 O O . LEU A 1 153 ? 6.283 4.752 9.478 1.00 93.88 153 LEU A O 1
ATOM 1226 N N . LEU A 1 154 ? 7.332 3.135 10.631 1.00 95.44 154 LEU A N 1
ATOM 1227 C CA . LEU A 1 154 ? 6.109 2.650 11.284 1.00 95.44 15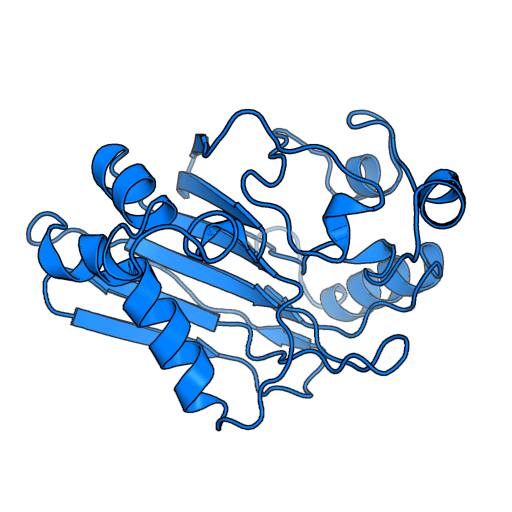4 LEU A CA 1
ATOM 1228 C C . LEU A 1 154 ? 5.454 3.750 12.127 1.00 95.44 154 LEU A C 1
ATOM 1230 O O . LEU A 1 154 ? 4.249 3.973 12.031 1.00 95.44 154 LEU A O 1
ATOM 1234 N N . ASN A 1 155 ? 6.259 4.499 12.888 1.00 95.00 155 ASN A N 1
ATOM 1235 C CA . ASN A 1 155 ? 5.778 5.659 13.634 1.00 95.00 155 ASN A CA 1
ATOM 1236 C C . ASN A 1 155 ? 5.214 6.735 12.704 1.00 95.00 155 ASN A C 1
ATOM 1238 O O . ASN A 1 155 ? 4.200 7.343 13.027 1.00 95.00 155 ASN A O 1
ATOM 1242 N N . TYR A 1 156 ? 5.849 6.975 11.554 1.00 96.50 156 TYR A N 1
ATOM 1243 C CA . TYR A 1 156 ? 5.353 7.931 10.573 1.00 96.50 156 TYR A CA 1
ATOM 1244 C C . TYR A 1 156 ? 3.974 7.522 10.048 1.00 96.50 156 TYR A C 1
ATOM 1246 O O . TYR A 1 156 ? 3.049 8.327 10.097 1.00 96.50 156 TYR A O 1
ATOM 1254 N N . TRP A 1 157 ? 3.803 6.271 9.612 1.00 97.50 157 TRP A N 1
ATOM 1255 C CA . TRP A 1 157 ? 2.503 5.769 9.163 1.00 97.50 157 TRP A CA 1
ATOM 1256 C C . TRP A 1 157 ? 1.449 5.828 10.271 1.00 97.50 157 TRP A C 1
ATOM 1258 O O . TRP A 1 157 ? 0.354 6.323 10.026 1.00 97.50 157 TRP A O 1
ATOM 1268 N N . ALA A 1 158 ? 1.789 5.450 11.506 1.00 97.38 158 ALA A N 1
ATOM 1269 C CA . ALA A 1 158 ? 0.882 5.594 12.645 1.00 97.38 158 ALA A CA 1
ATOM 1270 C C . ALA A 1 158 ? 0.483 7.063 12.898 1.00 97.38 158 ALA A C 1
ATOM 1272 O O . ALA A 1 158 ? -0.687 7.357 13.135 1.00 97.38 158 ALA A O 1
ATOM 1273 N N . LEU A 1 159 ? 1.424 8.009 12.779 1.00 97.12 159 LEU A N 1
ATOM 1274 C CA . LEU A 1 159 ? 1.152 9.447 12.898 1.00 97.12 159 LEU A CA 1
ATOM 1275 C C . LEU A 1 159 ? 0.227 9.966 11.788 1.00 97.12 159 LEU A C 1
ATOM 1277 O O . LEU A 1 159 ? -0.596 10.841 12.048 1.00 97.12 159 LEU A O 1
ATOM 1281 N N . ARG A 1 160 ? 0.311 9.427 10.565 1.00 98.25 160 ARG A N 1
ATOM 1282 C CA . ARG A 1 160 ? -0.633 9.763 9.480 1.00 98.25 160 ARG A CA 1
ATOM 1283 C C . ARG A 1 160 ? -2.059 9.277 9.754 1.00 98.25 160 ARG A C 1
ATOM 1285 O O . ARG A 1 160 ? -3.001 9.798 9.167 1.00 98.25 160 ARG A O 1
ATOM 1292 N N . LEU A 1 161 ? -2.223 8.333 10.679 1.00 98.31 161 LEU A N 1
ATOM 1293 C CA . LEU A 1 161 ? -3.500 7.738 11.081 1.00 98.31 161 LEU A CA 1
ATOM 1294 C C . LEU A 1 161 ? -4.043 8.325 12.396 1.00 98.31 161 LEU A C 1
ATOM 1296 O O . LEU A 1 161 ? -5.007 7.814 12.965 1.00 98.31 161 LEU A O 1
ATOM 1300 N N . LEU A 1 162 ? -3.467 9.437 12.865 1.00 97.94 162 LEU A N 1
ATOM 1301 C CA . LEU A 1 162 ? -3.801 10.075 14.139 1.00 97.94 162 LEU A CA 1
ATOM 1302 C C . LEU A 1 162 ? -5.303 10.383 14.351 1.00 97.94 162 LEU A C 1
ATOM 1304 O O . LEU A 1 162 ? -5.770 10.249 15.486 1.00 97.94 162 LEU A O 1
ATOM 1308 N N . PRO A 1 163 ? -6.106 10.763 13.332 1.00 98.44 163 PRO A N 1
ATOM 1309 C CA . PRO A 1 163 ? -7.549 10.909 13.511 1.00 98.44 163 PRO A CA 1
ATOM 1310 C C . PRO A 1 163 ? -8.240 9.646 14.033 1.00 98.44 163 PRO A C 1
ATOM 1312 O O . PRO A 1 163 ? -9.115 9.762 14.888 1.00 98.44 163 PRO A O 1
ATOM 1315 N N . LEU A 1 164 ? -7.829 8.459 13.575 1.00 98.31 164 LEU A N 1
ATOM 1316 C CA . LEU A 1 164 ? -8.392 7.184 14.026 1.00 98.31 164 LEU A CA 1
ATOM 1317 C C . LEU A 1 164 ? -8.046 6.937 15.496 1.00 98.31 164 LEU A C 1
ATOM 1319 O O . LEU A 1 164 ? -8.948 6.722 16.298 1.00 98.31 164 LEU A O 1
ATOM 1323 N N . TYR A 1 165 ? -6.775 7.096 15.870 1.00 97.69 165 TYR A N 1
ATOM 1324 C CA . TYR A 1 165 ? -6.320 6.999 17.263 1.00 97.69 165 TYR A CA 1
ATOM 1325 C C . TYR A 1 165 ? -7.132 7.901 18.211 1.00 97.69 165 TYR A C 1
ATOM 1327 O O . TYR A 1 165 ? -7.545 7.477 19.287 1.00 97.69 165 TYR A O 1
ATOM 1335 N N . ASN A 1 166 ? -7.403 9.145 17.805 1.00 97.50 166 ASN A N 1
ATOM 1336 C CA . ASN A 1 166 ? -8.076 10.127 18.659 1.00 97.50 166 ASN A CA 1
ATOM 1337 C C . ASN A 1 166 ? -9.605 9.983 18.708 1.00 97.50 166 ASN A C 1
ATOM 1339 O O . ASN A 1 166 ? -10.223 10.362 19.705 1.00 97.50 166 ASN A O 1
ATOM 1343 N N . LYS A 1 167 ? -10.233 9.558 17.605 1.00 97.94 167 LYS A N 1
ATOM 1344 C CA . LYS A 1 167 ? -11.676 9.761 17.382 1.00 97.94 167 LYS A CA 1
ATOM 1345 C C . LYS A 1 167 ? -12.448 8.495 17.022 1.00 97.94 167 LYS A C 1
ATOM 1347 O O . LYS A 1 167 ? -13.672 8.580 16.898 1.00 97.94 167 LYS A O 1
ATOM 1352 N N . ILE A 1 168 ? -11.792 7.345 16.843 1.00 97.19 168 ILE A N 1
ATOM 1353 C CA . ILE A 1 168 ? -12.520 6.088 16.650 1.00 97.19 168 ILE A CA 1
ATOM 1354 C C . ILE A 1 168 ? -13.426 5.823 17.863 1.00 97.19 168 ILE A C 1
ATOM 1356 O O . ILE A 1 168 ? -13.105 6.179 19.001 1.00 97.19 168 ILE A O 1
ATOM 1360 N N . LYS A 1 169 ? -14.610 5.255 17.610 1.00 96.56 169 LYS A N 1
ATOM 1361 C CA . LYS A 1 169 ? -15.597 4.974 18.662 1.00 96.56 169 LYS A CA 1
ATOM 1362 C C . LYS A 1 169 ? -15.015 3.979 19.672 1.00 96.56 169 LYS A C 1
ATOM 1364 O O . LYS A 1 169 ? -14.295 3.058 19.301 1.00 96.56 169 LYS A O 1
ATOM 1369 N N . GLU A 1 170 ? -15.375 4.144 20.941 1.00 95.62 170 GLU A N 1
ATOM 1370 C CA . GLU A 1 170 ? -14.961 3.233 22.014 1.00 95.62 170 GLU A CA 1
ATOM 1371 C C . GLU A 1 170 ? -15.298 1.771 21.670 1.00 95.62 170 GLU A C 1
ATOM 1373 O O . GLU A 1 170 ? -16.406 1.479 21.211 1.00 95.62 170 GLU A O 1
ATOM 1378 N N . GLY A 1 171 ? -14.345 0.858 21.879 1.00 94.69 171 GLY A N 1
ATOM 1379 C CA . GLY A 1 171 ? -14.498 -0.566 21.558 1.00 94.69 171 GLY A CA 1
ATOM 1380 C C . GLY A 1 171 ? -14.525 -0.904 20.061 1.00 94.69 171 GLY A C 1
ATOM 1381 O O . GLY A 1 171 ? -14.844 -2.039 19.708 1.00 94.69 171 GLY A O 1
ATOM 1382 N N . LYS A 1 172 ? -14.230 0.053 19.172 1.00 96.44 172 LYS A N 1
ATOM 1383 C CA . LYS A 1 172 ? -14.020 -0.193 17.740 1.00 96.44 172 LYS A CA 1
ATOM 1384 C C . LYS A 1 172 ? -12.535 -0.191 17.400 1.00 96.44 172 LYS A C 1
ATOM 1386 O O . LYS A 1 172 ? -11.754 0.551 17.991 1.00 96.44 172 LYS A O 1
ATOM 1391 N N . HIS A 1 173 ? -12.203 -1.014 16.415 1.00 97.06 173 HIS A N 1
ATOM 1392 C CA . HIS A 1 173 ? -10.866 -1.185 15.873 1.00 97.06 173 HIS A CA 1
ATOM 1393 C C . HIS A 1 173 ? -10.868 -0.826 14.387 1.00 97.06 173 HIS A C 1
ATOM 1395 O O . HIS A 1 173 ? -11.884 -0.984 13.704 1.00 97.06 173 HIS A O 1
ATOM 1401 N N . ALA A 1 174 ? -9.735 -0.326 13.910 1.00 98.00 174 ALA A N 1
ATOM 1402 C CA . ALA A 1 174 ? -9.453 -0.114 12.503 1.00 98.00 174 ALA A CA 1
ATOM 1403 C C . ALA A 1 174 ? -8.068 -0.683 12.181 1.00 98.00 174 ALA A C 1
ATOM 1405 O O . ALA A 1 174 ? -7.069 -0.303 12.794 1.00 98.00 174 ALA A O 1
ATOM 1406 N N . TYR A 1 175 ? -8.005 -1.577 11.201 1.00 98.50 175 TYR A N 1
ATOM 1407 C CA . TYR A 1 175 ? -6.778 -2.257 10.805 1.00 98.50 175 TYR A CA 1
ATOM 1408 C C . TYR A 1 175 ? -6.135 -1.542 9.629 1.00 98.50 175 TYR A C 1
ATOM 1410 O O . TYR A 1 175 ? -6.776 -1.336 8.602 1.00 98.50 175 TYR A O 1
ATOM 1418 N N . PHE A 1 176 ? -4.862 -1.187 9.748 1.00 98.56 176 PHE A N 1
ATOM 1419 C CA . PHE A 1 176 ? -4.087 -0.614 8.651 1.00 98.56 176 PHE A CA 1
ATOM 1420 C C . PHE A 1 176 ? -3.066 -1.627 8.145 1.00 98.56 176 PHE A C 1
ATOM 1422 O O . PHE A 1 176 ? -2.139 -2.002 8.864 1.00 98.56 176 PHE A O 1
ATOM 1429 N N . ILE A 1 177 ? -3.241 -2.066 6.900 1.00 98.50 177 ILE A N 1
ATOM 1430 C CA . ILE A 1 177 ? -2.425 -3.091 6.254 1.00 98.50 177 ILE A CA 1
ATOM 1431 C C . ILE A 1 177 ? -1.624 -2.440 5.131 1.00 98.50 177 ILE A C 1
ATOM 1433 O O . ILE A 1 177 ? -2.166 -2.139 4.070 1.00 98.50 177 ILE A O 1
ATOM 1437 N N . ALA A 1 178 ? -0.325 -2.244 5.342 1.00 98.62 178 ALA A N 1
ATOM 1438 C CA . ALA A 1 178 ? 0.578 -1.692 4.340 1.00 98.62 178 ALA A CA 1
ATOM 1439 C C . ALA A 1 178 ? 1.453 -2.801 3.751 1.00 98.62 178 ALA A C 1
ATOM 1441 O O . ALA A 1 178 ? 2.259 -3.412 4.456 1.00 98.62 178 ALA A O 1
ATOM 1442 N N . CYS A 1 179 ? 1.333 -3.048 2.448 1.00 98.75 179 CYS A N 1
ATOM 1443 C CA . CYS A 1 179 ? 2.270 -3.895 1.720 1.00 98.75 179 CYS A CA 1
ATOM 1444 C C . CYS A 1 179 ? 3.193 -3.012 0.895 1.00 98.75 179 CYS A C 1
ATOM 1446 O O . CYS A 1 179 ? 2.778 -2.438 -0.108 1.00 98.75 179 CYS A O 1
ATOM 1448 N N . ASN A 1 180 ? 4.444 -2.903 1.316 1.00 98.62 180 ASN A N 1
ATOM 1449 C CA . ASN A 1 180 ? 5.449 -2.108 0.637 1.00 98.62 180 ASN A CA 1
ATOM 1450 C C . ASN A 1 180 ? 6.421 -2.986 -0.136 1.00 98.62 180 ASN A C 1
ATOM 1452 O O . ASN A 1 180 ? 6.704 -4.110 0.269 1.00 98.62 180 ASN A O 1
ATOM 1456 N N . ARG A 1 181 ? 6.962 -2.472 -1.240 1.00 98.62 181 ARG A N 1
ATOM 1457 C CA . ARG A 1 181 ? 8.061 -3.143 -1.939 1.00 98.62 181 ARG A CA 1
ATOM 1458 C C . ARG A 1 181 ? 9.387 -2.914 -1.220 1.00 98.62 181 ARG A C 1
ATOM 1460 O O . ARG A 1 181 ? 9.568 -1.938 -0.490 1.00 98.62 181 ARG A O 1
ATOM 1467 N N . THR A 1 182 ? 10.339 -3.796 -1.488 1.00 98.19 182 THR A N 1
ATOM 1468 C CA . THR A 1 182 ? 11.754 -3.593 -1.168 1.00 98.19 182 THR A CA 1
ATOM 1469 C C . THR A 1 182 ? 12.563 -3.396 -2.455 1.00 98.19 182 THR A C 1
ATOM 1471 O O . THR A 1 182 ? 12.000 -3.309 -3.552 1.00 98.19 182 THR A O 1
ATOM 1474 N N . GLY A 1 183 ? 13.881 -3.279 -2.319 1.00 97.50 183 GLY A N 1
ATOM 1475 C CA . GLY A 1 183 ? 14.813 -3.221 -3.435 1.00 97.50 183 GLY A CA 1
ATOM 1476 C C . GLY A 1 183 ? 15.278 -1.833 -3.840 1.00 97.50 183 GLY A C 1
ATOM 1477 O O . GLY A 1 183 ? 14.942 -0.817 -3.229 1.00 97.50 183 GLY A O 1
ATOM 1478 N N . LEU A 1 184 ? 16.083 -1.821 -4.899 1.00 97.19 184 LEU A N 1
ATOM 1479 C CA . LEU A 1 184 ? 16.686 -0.633 -5.489 1.00 97.19 184 LEU A CA 1
ATOM 1480 C C . LEU A 1 184 ? 16.295 -0.555 -6.962 1.00 97.19 184 LEU A C 1
ATOM 1482 O O . LEU A 1 184 ? 16.573 -1.471 -7.736 1.00 97.19 184 LEU A O 1
ATOM 1486 N N . GLU A 1 185 ? 15.723 0.571 -7.372 1.00 97.88 185 GLU A N 1
ATOM 1487 C CA . GLU A 1 185 ? 15.336 0.806 -8.759 1.00 97.88 185 GLU A CA 1
ATOM 1488 C C . GLU A 1 185 ? 15.820 2.189 -9.186 1.00 97.88 185 GLU A C 1
ATOM 1490 O O . GLU A 1 185 ? 15.463 3.199 -8.586 1.00 97.88 185 GLU A O 1
ATOM 1495 N N . ARG A 1 186 ? 16.697 2.244 -10.197 1.00 96.25 186 ARG A N 1
ATOM 1496 C CA . ARG A 1 186 ? 17.245 3.503 -10.744 1.00 96.25 186 ARG A CA 1
ATOM 1497 C C . ARG A 1 186 ? 17.776 4.473 -9.669 1.00 96.25 186 ARG A C 1
ATOM 1499 O O . ARG A 1 186 ? 17.569 5.680 -9.738 1.00 96.25 186 ARG A O 1
ATOM 1506 N N . GLY A 1 187 ? 18.469 3.933 -8.664 1.00 95.38 187 GLY A N 1
ATOM 1507 C CA . GLY A 1 187 ? 19.060 4.713 -7.570 1.00 95.38 187 GLY A CA 1
ATOM 1508 C C . GLY A 1 187 ? 18.083 5.124 -6.462 1.00 95.38 187 GLY A C 1
ATOM 1509 O O . GLY A 1 187 ? 18.502 5.770 -5.506 1.00 95.38 187 GLY A O 1
ATOM 1510 N N . LYS A 1 188 ? 16.804 4.741 -6.550 1.00 95.38 188 LYS A N 1
ATOM 1511 C CA . LYS A 1 188 ? 15.803 4.929 -5.495 1.00 95.38 188 LYS A CA 1
ATOM 1512 C C . LYS A 1 188 ? 15.676 3.634 -4.691 1.00 95.38 188 LYS A C 1
ATOM 1514 O O . LYS A 1 188 ? 15.326 2.591 -5.242 1.00 95.38 188 LYS A O 1
ATOM 1519 N N . GLN A 1 189 ? 16.011 3.692 -3.404 1.00 96.94 189 GLN A N 1
ATOM 1520 C CA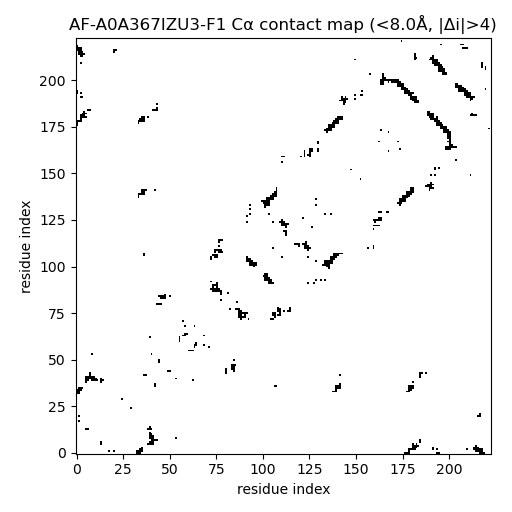 . GLN A 1 189 ? 15.896 2.562 -2.481 1.00 96.94 189 GLN A CA 1
ATOM 1521 C C . GLN A 1 189 ? 14.505 2.565 -1.845 1.00 96.94 189 GLN A C 1
ATOM 1523 O O . GLN A 1 189 ? 14.087 3.586 -1.302 1.00 96.94 189 GLN A O 1
ATOM 1528 N N . PHE A 1 190 ? 13.812 1.429 -1.862 1.00 97.75 190 PHE A N 1
ATOM 1529 C CA . PHE A 1 190 ? 12.525 1.252 -1.190 1.00 97.75 190 PHE A CA 1
ATOM 1530 C C . PHE A 1 190 ? 12.701 0.707 0.226 1.00 97.75 190 PHE A C 1
ATOM 1532 O O . PHE A 1 190 ? 13.697 0.047 0.542 1.00 97.75 190 PHE A O 1
ATOM 1539 N N . ALA A 1 191 ? 11.744 1.039 1.088 1.00 97.06 191 ALA A N 1
ATOM 1540 C CA . ALA A 1 191 ? 11.851 0.852 2.528 1.00 97.06 191 ALA A CA 1
ATOM 1541 C C . ALA A 1 191 ? 11.426 -0.534 3.026 1.00 97.06 191 ALA A C 1
ATOM 1543 O O . ALA A 1 191 ? 11.647 -0.817 4.203 1.00 97.06 191 ALA A O 1
ATOM 1544 N N . GLY A 1 192 ? 10.784 -1.370 2.198 1.00 97.62 192 GLY A N 1
ATOM 1545 C CA . GLY A 1 192 ? 10.140 -2.594 2.678 1.00 97.62 192 GLY A CA 1
ATOM 1546 C C . GLY A 1 192 ? 9.263 -2.286 3.891 1.00 97.62 192 GLY A C 1
ATOM 1547 O O . GLY A 1 192 ? 8.491 -1.327 3.866 1.00 97.62 192 GLY A O 1
ATOM 1548 N N . THR A 1 193 ? 9.456 -3.014 4.989 1.00 97.12 193 THR A N 1
ATOM 1549 C CA . THR A 1 193 ? 8.737 -2.760 6.248 1.00 97.12 193 THR A CA 1
ATOM 1550 C C . THR A 1 193 ? 7.218 -2.863 6.080 1.00 97.12 193 THR A C 1
ATOM 1552 O O . THR A 1 193 ? 6.459 -2.106 6.675 1.00 97.12 193 THR A O 1
ATOM 1555 N N . SER A 1 194 ? 6.747 -3.790 5.239 1.00 98.56 194 SER A N 1
ATOM 1556 C CA . SER A 1 194 ? 5.318 -4.120 5.176 1.00 98.56 194 SER A CA 1
ATOM 1557 C C . SER A 1 194 ? 4.803 -4.452 6.574 1.00 98.56 194 SER A C 1
ATOM 1559 O O . SER A 1 194 ? 5.502 -5.133 7.321 1.00 98.56 194 SER A O 1
ATOM 1561 N N . CYS A 1 195 ? 3.611 -3.987 6.940 1.00 98.06 195 CYS A N 1
ATOM 1562 C CA . CYS A 1 195 ? 3.107 -4.122 8.303 1.00 98.06 195 CYS A CA 1
ATOM 1563 C C . CYS A 1 195 ? 1.586 -4.245 8.378 1.00 98.06 195 CYS A C 1
ATOM 1565 O O . CYS A 1 195 ? 0.863 -3.856 7.458 1.00 98.06 195 CYS A O 1
ATOM 1567 N N . ALA A 1 196 ? 1.121 -4.733 9.523 1.00 98.44 196 ALA A N 1
ATOM 1568 C CA . ALA A 1 196 ? -0.262 -4.650 9.960 1.00 98.44 196 ALA A CA 1
ATOM 1569 C C . ALA A 1 196 ? -0.325 -3.935 11.312 1.00 98.44 196 ALA A C 1
ATOM 1571 O O . ALA A 1 196 ? 0.376 -4.308 12.255 1.00 98.44 196 ALA A O 1
ATOM 1572 N N . LEU A 1 197 ? -1.157 -2.900 11.394 1.00 98.25 197 LEU A N 1
ATOM 1573 C CA . LEU A 1 197 ? -1.411 -2.144 12.615 1.00 98.25 197 LEU A CA 1
ATOM 1574 C C . LEU A 1 197 ? -2.867 -2.332 13.037 1.00 98.25 197 LEU A C 1
ATOM 1576 O O . LEU A 1 197 ? -3.763 -2.245 12.200 1.00 98.25 197 LEU A O 1
ATOM 1580 N N . ASP A 1 198 ? -3.087 -2.531 14.330 1.00 98.31 198 ASP A N 1
ATOM 1581 C CA . ASP A 1 198 ? -4.391 -2.419 14.976 1.00 98.31 198 ASP A CA 1
ATOM 1582 C C . ASP A 1 198 ? -4.486 -1.053 15.656 1.00 98.31 198 ASP A C 1
ATOM 1584 O O . ASP A 1 198 ? -3.647 -0.703 16.493 1.00 98.31 198 ASP A O 1
ATOM 1588 N N . ILE A 1 199 ? -5.485 -0.267 15.264 1.00 98.31 199 ILE A N 1
ATOM 1589 C CA . ILE A 1 199 ? -5.738 1.064 15.800 1.00 98.31 199 ILE A CA 1
ATOM 1590 C C . ILE A 1 199 ? -7.072 1.041 16.529 1.00 98.31 199 ILE A C 1
ATOM 1592 O O . ILE A 1 199 ? -8.126 0.822 15.932 1.00 98.31 199 ILE A O 1
ATOM 1596 N N . SER A 1 200 ? -7.030 1.365 17.812 1.00 97.19 200 SER A N 1
ATOM 1597 C CA . SER A 1 200 ? -8.212 1.636 18.617 1.00 97.19 200 SER A CA 1
ATOM 1598 C C . SER A 1 200 ? -8.049 2.971 19.334 1.00 97.19 200 SER A C 1
ATOM 1600 O O . SER A 1 200 ? -7.052 3.684 19.168 1.00 97.19 200 SER A O 1
ATOM 1602 N N . ARG A 1 201 ? -9.071 3.376 20.085 1.00 97.19 201 ARG A N 1
ATOM 1603 C CA . ARG A 1 201 ? -9.052 4.676 20.745 1.00 97.19 201 ARG A CA 1
ATOM 1604 C C . ARG A 1 201 ? -7.869 4.749 21.706 1.00 97.19 201 ARG A C 1
ATOM 1606 O O . ARG A 1 201 ? -7.724 3.912 22.589 1.00 97.19 201 ARG A O 1
ATOM 1613 N N . GLU A 1 202 ? -7.031 5.759 21.508 1.00 96.88 202 GLU A N 1
ATOM 1614 C CA . GLU A 1 202 ? -5.824 6.007 22.293 1.00 96.88 202 GLU A CA 1
ATOM 1615 C C . GLU A 1 202 ? -4.784 4.862 22.275 1.00 96.88 202 GLU A C 1
ATOM 1617 O O . GLU A 1 202 ? -3.839 4.870 23.070 1.00 96.88 202 GLU A O 1
ATOM 1622 N N . SER A 1 203 ? -4.870 3.929 21.316 1.00 96.81 203 SER A N 1
ATOM 1623 C CA . SER A 1 203 ? -3.939 2.804 21.181 1.00 96.81 203 SER A CA 1
ATOM 1624 C C . SER A 1 203 ? -3.609 2.476 19.722 1.00 96.81 203 SER A C 1
ATOM 1626 O O . SER A 1 203 ? -4.484 2.411 18.863 1.00 96.81 203 SER A O 1
ATOM 1628 N N . VAL A 1 204 ? -2.325 2.237 19.442 1.00 97.31 204 VAL A N 1
ATOM 1629 C CA . VAL A 1 204 ? -1.844 1.667 18.174 1.00 97.31 204 VAL A CA 1
ATOM 1630 C C . VAL A 1 204 ? -0.932 0.496 18.516 1.00 97.31 204 VAL A C 1
ATOM 1632 O O . VAL A 1 204 ? 0.073 0.670 19.207 1.00 97.31 204 VAL A O 1
ATOM 1635 N N . THR A 1 205 ? -1.269 -0.688 18.016 1.00 96.94 205 THR A N 1
ATOM 1636 C CA . THR A 1 205 ? -0.488 -1.914 18.191 1.00 96.94 205 THR A CA 1
ATOM 1637 C C . THR A 1 205 ? 0.047 -2.375 16.845 1.00 96.94 205 THR A C 1
ATOM 1639 O O . THR A 1 205 ? -0.695 -2.469 15.871 1.00 96.94 205 THR A O 1
ATOM 1642 N N . ILE A 1 206 ? 1.343 -2.677 16.778 1.00 97.38 206 ILE A N 1
ATOM 1643 C CA . ILE A 1 206 ? 1.920 -3.365 15.621 1.00 97.38 206 ILE A CA 1
ATOM 1644 C C . ILE A 1 206 ? 1.593 -4.847 15.787 1.00 97.38 206 ILE A C 1
ATOM 1646 O O . ILE A 1 206 ? 2.077 -5.470 16.730 1.00 97.38 206 ILE A O 1
ATOM 1650 N N . LEU A 1 207 ? 0.762 -5.388 14.899 1.00 97.62 207 LEU A N 1
ATOM 1651 C CA . LEU A 1 207 ? 0.405 -6.806 14.907 1.00 97.62 207 LEU A CA 1
ATOM 1652 C C . LEU A 1 207 ? 1.539 -7.652 14.328 1.00 97.62 207 LEU A C 1
ATOM 1654 O O . LEU A 1 207 ? 1.911 -8.665 14.908 1.00 97.62 207 LEU A O 1
ATOM 1658 N N . GLU A 1 208 ? 2.099 -7.212 13.200 1.00 97.56 208 GLU A N 1
ATOM 1659 C CA . GLU A 1 208 ? 3.255 -7.837 12.556 1.00 97.56 208 GLU A CA 1
ATOM 1660 C C . GLU A 1 208 ? 3.933 -6.845 11.599 1.00 97.56 208 GLU A C 1
ATOM 1662 O O . GLU A 1 208 ? 3.279 -5.939 11.062 1.00 97.56 208 GLU A O 1
ATOM 1667 N N . HIS A 1 209 ? 5.237 -7.013 11.361 1.00 97.56 209 HIS A N 1
ATOM 1668 C CA . HIS A 1 209 ? 5.943 -6.308 10.297 1.00 97.56 209 HIS A CA 1
ATOM 1669 C C . HIS A 1 209 ? 7.107 -7.113 9.703 1.00 97.56 209 HIS A C 1
ATOM 1671 O O . HIS A 1 209 ? 7.752 -7.928 10.354 1.00 97.56 209 HIS A O 1
ATOM 1677 N N . MET A 1 210 ? 7.433 -6.829 8.446 1.00 97.50 210 MET A N 1
ATOM 1678 C CA . MET A 1 210 ? 8.618 -7.361 7.773 1.00 97.50 210 MET A CA 1
ATOM 1679 C C . MET A 1 210 ? 9.833 -6.453 8.006 1.00 97.50 210 MET A C 1
ATOM 1681 O O . MET A 1 210 ? 9.682 -5.270 8.312 1.00 97.50 210 MET A O 1
ATOM 1685 N N . ASN A 1 211 ? 11.046 -6.978 7.819 1.00 95.31 211 ASN A N 1
ATOM 1686 C CA . ASN A 1 211 ? 12.255 -6.144 7.759 1.00 95.31 211 ASN A CA 1
ATOM 1687 C C . ASN A 1 211 ? 12.339 -5.412 6.409 1.00 95.31 211 ASN A C 1
ATOM 1689 O O . ASN A 1 211 ? 11.692 -5.812 5.433 1.00 95.31 211 ASN A O 1
ATOM 1693 N N . HIS A 1 212 ? 13.153 -4.357 6.316 1.00 91.69 212 HIS A N 1
ATOM 1694 C CA . HIS A 1 212 ? 13.226 -3.529 5.106 1.00 91.69 212 HIS A CA 1
ATOM 1695 C C . HIS A 1 212 ? 13.725 -4.247 3.843 1.00 91.69 212 HIS A C 1
ATOM 1697 O O . HIS A 1 212 ? 13.365 -3.844 2.741 1.00 91.69 212 HIS A O 1
ATOM 1703 N N . ASP A 1 213 ? 14.563 -5.272 3.969 1.00 89.94 213 ASP A N 1
ATOM 1704 C CA . ASP A 1 213 ? 15.271 -5.948 2.871 1.00 89.94 213 ASP A CA 1
ATOM 1705 C C . ASP A 1 213 ? 14.736 -7.356 2.570 1.00 89.94 213 ASP A C 1
ATOM 1707 O O . ASP A 1 213 ? 15.199 -8.032 1.651 1.00 89.94 213 ASP A O 1
ATOM 1711 N N . THR A 1 214 ? 13.741 -7.811 3.330 1.00 94.94 214 THR A N 1
ATOM 1712 C CA . THR A 1 214 ? 13.223 -9.173 3.211 1.00 94.94 214 THR A CA 1
ATOM 1713 C C . THR A 1 214 ? 12.276 -9.293 2.023 1.00 94.94 214 THR A C 1
ATOM 1715 O O . THR A 1 214 ? 11.349 -8.498 1.879 1.00 94.94 214 THR A O 1
ATOM 1718 N N . THR A 1 215 ? 12.477 -10.319 1.198 1.00 98.25 215 THR A N 1
ATOM 1719 C CA . THR A 1 215 ? 11.474 -10.793 0.235 1.00 98.25 215 THR A CA 1
ATOM 1720 C C . THR A 1 215 ? 10.744 -11.988 0.836 1.00 98.25 215 THR A C 1
ATOM 1722 O O . THR A 1 215 ? 11.391 -12.915 1.319 1.00 98.25 215 THR A O 1
ATOM 1725 N N . GLY A 1 216 ? 9.413 -11.970 0.834 1.00 98.00 216 GLY A N 1
ATOM 1726 C CA . GLY A 1 216 ? 8.611 -13.042 1.410 1.00 98.00 216 GLY A CA 1
ATOM 1727 C C . GLY A 1 216 ? 7.153 -12.664 1.643 1.00 98.00 216 GLY A C 1
ATOM 1728 O O . GLY A 1 216 ? 6.692 -11.584 1.265 1.00 98.00 216 GLY A O 1
ATOM 1729 N N . VAL A 1 217 ? 6.436 -13.564 2.311 1.00 97.69 217 VAL A N 1
ATOM 1730 C CA . VAL A 1 217 ? 5.030 -13.383 2.677 1.00 97.69 217 VAL A CA 1
ATOM 1731 C C . VAL A 1 217 ? 4.908 -13.290 4.194 1.00 97.69 217 VAL A C 1
ATOM 1733 O O . VAL A 1 217 ? 5.294 -14.206 4.913 1.00 97.69 217 VAL A O 1
ATOM 1736 N N . MET A 1 218 ? 4.356 -12.178 4.668 1.00 96.62 218 MET A N 1
ATOM 1737 C CA . MET A 1 218 ? 3.937 -11.979 6.054 1.00 96.62 218 MET A CA 1
ATOM 1738 C C . MET A 1 218 ? 2.459 -12.337 6.193 1.00 96.62 218 MET A C 1
ATOM 1740 O O . MET A 1 218 ? 1.620 -11.761 5.486 1.00 96.62 218 MET A O 1
ATOM 1744 N N . ILE A 1 219 ? 2.157 -13.251 7.114 1.00 95.88 219 ILE A N 1
ATOM 1745 C CA . ILE A 1 219 ? 0.802 -13.674 7.477 1.00 95.88 219 ILE A CA 1
ATOM 1746 C C . ILE A 1 219 ? 0.493 -13.161 8.880 1.00 95.88 219 ILE A C 1
ATOM 1748 O O . ILE A 1 219 ? 1.329 -13.248 9.773 1.00 95.88 219 ILE A O 1
ATOM 1752 N N . THR A 1 220 ? -0.699 -12.603 9.054 1.00 95.31 220 THR A N 1
ATOM 1753 C CA . THR A 1 220 ? -1.177 -12.075 10.330 1.00 95.31 220 THR A CA 1
ATOM 1754 C C . THR A 1 220 ? -2.694 -12.192 10.369 1.00 95.31 220 THR A C 1
ATOM 1756 O O . THR A 1 220 ? -3.349 -12.021 9.337 1.00 95.31 220 THR A O 1
ATOM 1759 N N . ASP A 1 221 ? -3.231 -12.490 11.546 1.00 93.12 221 ASP A N 1
ATOM 1760 C CA . ASP A 1 221 ? -4.666 -12.560 11.788 1.00 93.12 221 ASP A CA 1
ATOM 1761 C C . ASP A 1 221 ? -5.159 -11.208 12.329 1.00 93.12 221 ASP A C 1
ATOM 1763 O O . ASP A 1 221 ? -4.548 -10.630 13.230 1.00 93.12 221 ASP A O 1
ATOM 1767 N N . ILE A 1 222 ? -6.273 -10.711 11.784 1.00 87.62 222 ILE A N 1
ATOM 1768 C CA . ILE A 1 222 ? -6.972 -9.495 12.239 1.00 87.62 222 ILE A CA 1
ATOM 1769 C C . ILE A 1 222 ? -8.381 -9.872 12.727 1.00 87.62 222 ILE A C 1
ATOM 1771 O O . ILE A 1 222 ? -8.978 -10.797 12.171 1.00 87.62 222 ILE A O 1
ATOM 1775 N N . LEU A 1 223 ? -8.883 -9.215 13.784 1.00 68.62 223 LEU A N 1
ATOM 1776 C CA . LEU A 1 223 ? -10.050 -9.669 14.567 1.00 68.62 223 LEU A CA 1
ATOM 1777 C C . LEU A 1 223 ? -11.096 -8.584 14.848 1.00 68.62 223 LEU A C 1
ATOM 1779 O O . LEU A 1 223 ? -10.932 -7.869 15.857 1.00 68.62 223 LEU A O 1
#

Foldseek 3Di:
DFAEAADAQQQVVLVVLVCVLCVVPDVPNDPDDAAADVSRHDFQDPAAVSCVVVDADPCDGPVCVVVVDDDDDFAQADDPRCVRHDDHDPDWDWDQDPPPGIETEHEACSLADHVVPDDRQPLVNLVVCQVVVHAEYGYRYAAFDDPDDLVVVVVSSVSSNVCQQAPPDAPGKHKYWYQYYADADPNTGGQGFTFIWIHHHNDIDTQDTDHRHDGHDDDGDDD

pLDDT: mean 95.09, std 5.95, range [63.66, 98.75]

InterPro domains:
  IPR036526 Carbon-nitrogen hydrolase superfamily [G3DSA:3.60.110.10] (1-68)
  IPR036526 Carbon-nitrogen hydrolase superfamily [G3DSA:3.60.110.10] (69-223)
  IPR036526 Carbon-nitrogen hydrolase superfamily [SSF56317] (1-222)
  IPR039703 Protein N-terminal amidase [PTHR11750] (72-222)

Organism: Rhizopus stolonifer (NCBI:txid4846)

Secondary structure (DSSP, 8-state):
-EE--PPTT-HHHHHHHHHHHHTT--BTTBS-----TTTTT-S---SHHHHGGG---TTTSHHHHHHT-S-----SS--TTGGGT----S--EEEEETTTEEEEEEEGGGGSPGGGTS-GGG-HHHHHHHHTT-SEEEEEE-PBPPSS-HHHHHHHHHHHTHHHHHHSPTT-EEEEEEEE--SEETTEEB----EEEEEETTEEEEEEE--TT--EE------

Sequence (223 aa):
CCQFDPKLGAVESNMALVDDLLKDYKPGDIQVLVLPEMAFTGYVFNGIEEIKPYLEDSKTGPTVNWSKTQETYQKSFLYETDERWAIEGPGFVSVKIDKLGKVGFGICMDINPYQFKSDFFECEFANYHLEQETEIMICCMAWLKSETAEKGLLNYWALRLLPLYNKIKEGKHAYFIACNRTGLERGKQFAGTSCALDISRESVTILEHMNHDTTGVMITDIL

Solvent-accessible surface area (backbone atoms only — not comparable to full-atom values): 12455 Å² total; per-residue (Å²): 54,44,23,36,59,48,45,72,74,37,38,69,63,28,48,52,49,51,50,62,70,44,64,90,63,53,96,76,77,62,92,74,87,40,50,21,43,51,45,38,41,28,77,90,44,89,26,46,84,68,44,55,87,73,66,64,53,92,79,76,14,72,69,29,64,73,68,63,66,89,79,87,87,52,48,45,34,65,46,87,57,43,63,48,62,56,76,64,32,99,47,86,54,70,47,78,42,90,98,67,46,34,35,25,57,47,34,49,46,30,52,46,37,58,86,76,70,48,58,77,85,63,23,60,47,27,46,51,38,51,76,66,62,38,36,32,37,45,27,24,13,69,44,66,51,62,99,62,58,72,70,53,52,57,50,48,56,52,59,35,34,42,54,34,27,75,62,41,55,86,96,42,64,31,35,42,37,38,11,14,21,21,48,74,53,99,90,46,45,32,31,23,47,24,32,34,33,44,31,25,55,83,40,76,42,79,75,48,70,49,57,40,82,54,68,47,71,56,84,82,90,86,136

Mean predicted aligned error: 3.26 Å

Radius of gyration: 16.73 Å; Cα contacts (8 Å, |Δi|>4): 445; chains: 1; bounding box: 38×45×46 Å

Nearest PDB structures (foldseek):
  5hyy-assembly1_A  TM=8.644E-01  e=5.305E-14  Saccharomyces cerevisiae CEN.PK113-7D
  5k60-assembly1_A  TM=8.484E-01  e=1.062E-13  Saccharomyces cerevisiae CEN.PK113-7D
  5k5v-assembly1_A  TM=8.506E-01  e=3.996E-13  Saccharomyces cerevisiae CEN.PK113-7D
  5k62-assembly1_A  TM=8.432E-01  e=2.737E-13  Saccharomyces cerevisiae CEN.PK113-7D
  5k63-assembly1_A  TM=8.502E-01  e=7.051E-13  Saccharomyces cerevisiae CEN.PK113-7D